Protein AF-A0A0G1HS99-F1 (afdb_monomer)

Secondary structure (DSSP, 8-state):
----PPPHHHHHHHTS----HHHHHHHHHHHHHHHTS---HHHHHHT--TTT-S----HHHHHHT-TT-TTSGGG-HHHHHHHHHHHHHHHT---SSSSHHHHHHHHHHHHHHHHHHTTT-TT--HHHHHHHHHHTTHHHHH---TTT-TT-HHHHHHTT-HHHHHHHHHHHHHHHHHHHHHHHHHHTTTTS-HHHHHHHHHHHHGGGS-HHHHHHHSTTHHHHHHHHHHHHHHHHTSHHHHHHHHHHHHHH--S-HHHHHHHHHHHHHHHHHHHHHSTTHHHHHHHHHHHHHHHHHHHHHH-HHHHHHHHHHHSSPP---

Foldseek 3Di:
DDAPDDDVVLVVLLLPDDFDPVLLVVLLVVLVVVCPDPDDLLQVLLSDAPVNCPDDDQLVVLVVLCPPCPPACSPQVLLSVLLVVLLVLQCLALPLQRHSSLLSSLLSLLSLLCVLCCVVCVVDHSSLLSNLSSQLQSLCSVDVDPLQAPPDPVNVVCVVPPVVVVVVVVVVNQVRLLSSLVVQCVSCPVSDDPLSNVLSSLLSNQPVDDVVVVCVVPPPSNVSSVSSLLSSLLSLLGVNSVNSSVVSCVVVVRHDSSSSVVSSLVSLSRSLVCLLPDPCVVSCVVSSLVRLVVSLVSCCSSPVSSSVSCVVVSVDDRPDD

Sequence (321 aa):
MLFYMPSIQTYLRLLAYNPSDRDYDAAHEWLLRVNDIETSEVLKIATSTYENQEHIPSVKELAELVKTNENDSIHIPELQKIIGEALAIMKQSRDPMHDQTHIVRAIRFAHILYKKLIPENKTLDWGIIVAALSWHDVYRVKNLGFLYNKNTPLRKALRKIPWLIDIDIYLVFKKDSIGSALSFLKESKRRIPKDLRRKIAIAILGEHSLSGFQESIFPGISLYKTIVFCADTLDLISISRACNGWRSIQKKGLMDMRWYNRLLVLNILSGLPRLEQHPSFAIALDLYQIIKQSTYEYVSRFFPTDAKLLSGLMNQKPIVQ

Solvent-accessible surface area (backbone atoms only — not comparable to full-atom values): 17747 Å² total; per-residue (Å²): 136,86,78,86,72,78,54,72,66,64,55,57,56,65,72,74,60,75,86,54,74,66,45,51,52,54,50,52,54,48,42,58,58,54,65,75,42,98,62,56,73,64,53,56,51,35,51,43,33,83,87,66,47,88,67,80,78,50,62,67,52,62,41,59,74,50,82,85,48,90,83,29,55,40,72,37,67,56,51,36,51,56,34,48,52,30,44,58,52,24,61,69,25,79,46,49,70,64,26,38,66,48,40,53,44,19,48,54,48,29,49,58,50,44,67,71,43,39,88,84,36,80,84,69,46,60,26,44,51,50,42,16,51,38,32,32,58,52,40,39,54,83,48,73,49,75,90,46,44,72,80,43,70,66,49,68,60,41,73,80,43,61,68,62,51,58,54,49,55,55,52,48,53,59,49,28,18,51,44,9,23,53,50,48,56,59,73,47,57,89,61,51,60,71,66,62,52,48,54,24,35,51,30,24,34,38,85,84,50,68,59,74,64,46,35,76,78,39,76,67,46,63,59,48,20,46,45,48,50,50,14,48,44,54,39,58,47,14,48,18,46,61,48,40,31,54,50,31,27,72,78,64,60,48,44,53,72,60,60,47,55,48,52,48,52,49,38,39,65,55,40,52,59,49,46,58,70,34,96,59,30,79,79,45,39,70,59,48,50,54,38,50,51,54,29,47,52,51,34,44,74,58,36,50,75,59,25,65,69,40,42,73,68,69,69,49,76,83,73,83,128

Nearest PDB structures (foldseek):
  5cwf-assembly3_C  TM=2.607E-01  e=1.617E+00  synthetic construct

Structure (mmCIF, N/CA/C/O backbone):
data_AF-A0A0G1HS99-F1
#
_entry.id   AF-A0A0G1HS99-F1
#
loop_
_atom_site.group_PDB
_atom_site.id
_atom_site.type_symbol
_atom_site.label_atom_id
_atom_site.label_alt_id
_atom_site.label_comp_id
_atom_site.label_asym_id
_atom_site.label_entity_id
_atom_site.label_seq_id
_atom_site.pdbx_PDB_ins_code
_atom_site.Cartn_x
_atom_site.Cartn_y
_atom_site.Cartn_z
_atom_site.occupancy
_atom_site.B_iso_or_equiv
_atom_site.auth_seq_id
_atom_site.auth_comp_id
_atom_site.auth_asym_id
_atom_site.auth_atom_id
_atom_site.pdbx_PDB_model_num
ATOM 1 N N . MET A 1 1 ? -9.632 -19.091 -10.064 1.00 29.27 1 MET A N 1
ATOM 2 C CA . MET A 1 1 ? -9.087 -17.749 -10.353 1.00 29.27 1 MET A CA 1
ATOM 3 C C . MET A 1 1 ? -7.970 -17.926 -11.377 1.00 29.27 1 MET A C 1
ATOM 5 O O . MET A 1 1 ? -6.905 -18.413 -11.020 1.00 29.27 1 MET A O 1
ATOM 9 N N . LEU A 1 2 ? -8.264 -17.715 -12.663 1.00 23.88 2 LEU A N 1
ATOM 10 C CA . LEU A 1 2 ? -7.307 -17.917 -13.758 1.00 23.88 2 LEU A CA 1
ATOM 11 C C . LEU A 1 2 ? -6.452 -16.652 -13.896 1.00 23.88 2 LEU A C 1
ATOM 13 O O . LEU A 1 2 ? -6.978 -15.574 -14.150 1.00 23.88 2 LEU A O 1
ATOM 17 N N . PHE A 1 3 ? -5.145 -16.782 -13.674 1.00 34.50 3 PHE A N 1
ATOM 18 C CA . PHE A 1 3 ? -4.181 -15.704 -13.879 1.00 34.50 3 PHE A CA 1
ATOM 19 C C . PHE A 1 3 ? -4.082 -15.391 -15.373 1.00 34.50 3 PHE A C 1
ATOM 21 O O . PHE A 1 3 ? -3.869 -16.298 -16.177 1.00 34.50 3 PHE A O 1
ATOM 28 N N . TYR A 1 4 ? -4.172 -14.117 -15.751 1.00 33.53 4 TYR A N 1
ATOM 29 C CA . TYR A 1 4 ? -3.754 -13.703 -17.085 1.00 33.53 4 TYR A CA 1
ATOM 30 C C . TYR A 1 4 ? -2.221 -13.735 -17.135 1.00 33.53 4 TYR A C 1
ATOM 32 O O . TYR A 1 4 ? -1.552 -12.814 -16.670 1.00 33.53 4 TYR A O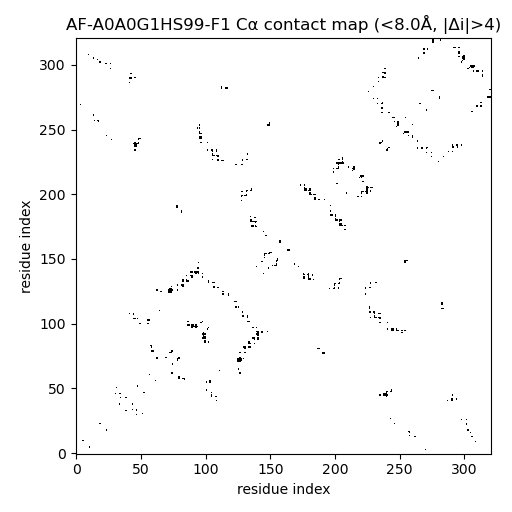 1
ATOM 40 N N . MET A 1 5 ? -1.652 -14.832 -17.639 1.00 33.81 5 MET A N 1
ATOM 41 C CA . MET A 1 5 ? -0.238 -14.880 -18.004 1.00 33.81 5 MET A CA 1
ATOM 42 C C . MET A 1 5 ? -0.084 -14.343 -19.434 1.00 33.81 5 MET A C 1
ATOM 44 O O . MET A 1 5 ? -0.716 -14.881 -20.346 1.00 33.81 5 MET A O 1
ATOM 48 N N . PRO A 1 6 ? 0.744 -13.308 -19.669 1.00 36.88 6 PRO A N 1
ATOM 49 C CA . PRO A 1 6 ? 1.072 -12.876 -21.022 1.00 36.88 6 PRO A CA 1
ATOM 50 C C . PRO A 1 6 ? 1.671 -14.027 -21.831 1.00 36.88 6 PRO A C 1
ATOM 52 O O . PRO A 1 6 ? 2.322 -14.916 -21.281 1.00 36.88 6 PRO A O 1
ATOM 55 N N . SER A 1 7 ? 1.514 -13.980 -23.155 1.00 41.34 7 SER A N 1
ATOM 56 C CA . SER A 1 7 ? 2.130 -14.974 -24.038 1.00 41.34 7 SER A CA 1
ATOM 57 C C . SER A 1 7 ? 3.655 -15.055 -23.840 1.00 41.34 7 SER A C 1
ATOM 59 O O . SER A 1 7 ? 4.321 -14.046 -23.587 1.00 41.34 7 SER A O 1
ATOM 61 N N . ILE A 1 8 ? 4.237 -16.245 -24.036 1.00 34.88 8 ILE A N 1
ATOM 62 C CA . ILE A 1 8 ? 5.693 -16.478 -23.961 1.00 34.88 8 ILE A CA 1
ATOM 63 C C . ILE A 1 8 ? 6.476 -15.559 -24.933 1.00 34.88 8 ILE A C 1
ATOM 65 O O . ILE A 1 8 ? 7.621 -15.197 -24.675 1.00 34.88 8 ILE A O 1
ATOM 69 N N . GLN A 1 9 ? 5.867 -15.107 -26.032 1.00 32.06 9 GLN A N 1
ATOM 70 C CA . GLN A 1 9 ? 6.490 -14.154 -26.961 1.00 32.06 9 GLN A CA 1
ATOM 71 C C . GLN A 1 9 ? 6.504 -12.714 -26.436 1.00 32.06 9 GLN A C 1
ATOM 73 O O . GLN A 1 9 ? 7.527 -12.038 -26.555 1.00 32.06 9 GLN A O 1
ATOM 78 N N . THR A 1 10 ? 5.414 -12.251 -25.815 1.00 39.56 10 THR A N 1
ATOM 79 C CA . THR A 1 10 ? 5.394 -10.988 -25.053 1.00 39.56 10 THR A CA 1
ATOM 80 C C . THR A 1 10 ? 6.470 -11.016 -23.966 1.00 39.56 10 THR A C 1
ATOM 82 O O . THR A 1 10 ? 7.227 -10.064 -23.788 1.00 39.56 10 THR A O 1
ATOM 85 N N . TYR A 1 11 ? 6.595 -12.170 -23.318 1.00 36.47 11 TYR A N 1
ATOM 86 C CA . TYR A 1 11 ? 7.547 -12.468 -22.263 1.00 36.47 11 TYR A CA 1
ATOM 87 C C . TYR A 1 11 ? 9.028 -12.426 -22.725 1.00 36.47 11 TYR A C 1
ATOM 89 O O . TYR A 1 11 ? 9.872 -11.826 -22.060 1.00 36.47 11 TYR A O 1
ATOM 97 N N . LEU A 1 12 ? 9.364 -12.987 -23.894 1.00 33.25 12 LEU A N 1
ATOM 98 C CA . LEU A 1 12 ? 10.730 -12.969 -24.448 1.00 33.25 12 LEU A CA 1
ATOM 99 C C . LEU A 1 12 ? 11.162 -11.587 -24.976 1.00 33.25 12 LEU A C 1
ATOM 101 O O . LEU A 1 12 ? 12.350 -11.270 -24.943 1.00 33.25 12 LEU A O 1
ATOM 105 N N . ARG A 1 13 ? 10.224 -10.739 -25.420 1.00 37.25 13 ARG A N 1
ATOM 106 C CA . ARG A 1 13 ? 10.522 -9.365 -25.876 1.00 37.25 13 ARG A CA 1
ATOM 107 C C . ARG A 1 13 ? 10.921 -8.438 -24.722 1.00 37.25 13 ARG A C 1
ATOM 109 O O . ARG A 1 13 ? 11.872 -7.676 -24.867 1.00 37.25 13 ARG A O 1
ATOM 116 N N . LEU A 1 14 ? 10.282 -8.586 -23.558 1.00 36.34 14 LEU A N 1
ATOM 117 C CA . LEU A 1 14 ? 10.641 -7.883 -22.313 1.00 36.34 14 LEU A CA 1
ATOM 118 C C . LEU A 1 14 ? 12.064 -8.218 -21.836 1.00 36.34 14 LEU A C 1
ATOM 120 O O . LEU A 1 14 ? 12.729 -7.413 -21.190 1.00 36.34 14 LEU A O 1
ATOM 124 N N . LEU A 1 15 ? 12.563 -9.412 -22.167 1.00 33.25 15 LEU A N 1
ATOM 125 C CA . LEU A 1 15 ? 13.913 -9.833 -21.816 1.00 33.25 15 LEU A CA 1
ATOM 126 C C . LEU A 1 15 ? 15.001 -9.154 -22.665 1.00 33.25 15 LEU A C 1
ATOM 128 O O . LEU A 1 15 ? 16.154 -9.211 -22.252 1.00 33.25 15 LEU A O 1
ATOM 132 N N . ALA A 1 16 ? 14.697 -8.533 -23.804 1.00 34.94 16 ALA A N 1
ATOM 133 C CA . ALA A 1 16 ? 15.717 -8.020 -24.723 1.00 34.94 16 ALA A CA 1
ATOM 134 C C . ALA A 1 16 ? 16.023 -6.516 -24.572 1.00 34.94 16 ALA A C 1
ATOM 136 O O . ALA A 1 16 ? 16.998 -6.043 -25.151 1.00 34.94 16 ALA A O 1
ATOM 137 N N . TYR A 1 17 ? 15.222 -5.764 -23.809 1.00 42.88 17 TYR A N 1
ATOM 138 C CA . TYR A 1 17 ? 15.283 -4.299 -23.764 1.00 42.88 17 TYR A CA 1
ATOM 139 C C . TYR A 1 17 ? 15.953 -3.770 -22.483 1.00 42.88 17 TYR A C 1
ATOM 141 O O . TYR A 1 17 ? 15.661 -4.236 -21.380 1.00 42.88 17 TYR A O 1
ATOM 149 N N . ASN A 1 18 ? 16.859 -2.800 -22.632 1.00 50.62 18 ASN A N 1
ATOM 150 C CA . ASN A 1 18 ? 17.571 -2.135 -21.539 1.00 50.62 18 ASN A CA 1
ATOM 151 C C . ASN A 1 18 ? 17.542 -0.612 -21.789 1.00 50.62 18 ASN A C 1
ATOM 153 O O . ASN A 1 18 ? 18.333 -0.140 -22.607 1.00 50.62 18 ASN A O 1
ATOM 157 N N . PRO A 1 19 ? 16.603 0.140 -21.186 1.00 52.09 19 PRO A N 1
ATOM 158 C CA . PRO A 1 19 ? 16.528 1.592 -21.359 1.00 52.09 19 PRO A CA 1
ATOM 159 C C . PRO A 1 19 ? 17.801 2.287 -20.862 1.00 52.09 19 PRO A C 1
ATOM 161 O O . PRO A 1 19 ? 18.459 1.800 -19.940 1.00 52.09 19 PRO A O 1
ATOM 164 N N . SER A 1 20 ? 18.158 3.405 -21.497 1.00 54.75 20 SER A N 1
ATOM 165 C CA . SER A 1 20 ? 19.385 4.142 -21.185 1.00 54.75 20 SER A CA 1
ATOM 166 C C . SER A 1 20 ? 19.197 5.043 -19.960 1.00 54.75 20 SER A C 1
ATOM 168 O O . SER A 1 20 ? 18.084 5.488 -19.688 1.00 54.75 20 SER A O 1
ATOM 170 N N . ASP A 1 21 ? 20.272 5.358 -19.226 1.00 54.25 21 ASP A N 1
ATOM 171 C CA . ASP A 1 21 ? 20.206 6.279 -18.073 1.00 54.25 21 ASP A CA 1
ATOM 172 C C . ASP A 1 21 ? 19.609 7.651 -18.461 1.00 54.25 21 ASP A C 1
ATOM 174 O O . ASP A 1 21 ? 18.840 8.240 -17.704 1.00 54.25 21 ASP A O 1
ATOM 178 N N . ARG A 1 22 ? 19.844 8.089 -19.707 1.00 55.25 22 ARG A N 1
ATOM 179 C CA . ARG A 1 22 ? 19.302 9.327 -20.289 1.00 55.25 22 ARG A CA 1
ATOM 180 C C . ARG A 1 22 ? 17.772 9.348 -20.372 1.00 55.25 22 ARG A C 1
ATOM 182 O O . ARG A 1 22 ? 17.171 10.408 -20.203 1.00 55.25 22 ARG A O 1
ATOM 189 N N . ASP A 1 23 ? 17.141 8.203 -20.629 1.00 55.38 23 ASP A N 1
ATOM 190 C CA . ASP A 1 23 ? 15.679 8.103 -20.721 1.00 55.38 23 ASP A CA 1
ATOM 191 C C . ASP A 1 23 ? 15.025 8.308 -19.347 1.00 55.38 23 ASP A C 1
ATOM 193 O O . ASP A 1 23 ? 13.941 8.879 -19.251 1.00 55.38 23 ASP A O 1
ATOM 197 N N . TYR A 1 24 ? 15.708 7.908 -18.270 1.00 56.06 24 TYR A N 1
ATOM 198 C CA . TYR A 1 24 ? 15.226 8.078 -16.901 1.00 56.06 24 TYR A CA 1
ATOM 199 C C . TYR A 1 24 ? 15.475 9.472 -16.333 1.00 56.06 24 TYR A C 1
ATOM 201 O O . TYR A 1 24 ? 14.609 9.985 -15.624 1.00 56.06 24 TYR A O 1
ATOM 209 N N . ASP A 1 25 ? 16.600 10.109 -16.661 1.00 59.78 25 ASP A N 1
ATOM 210 C CA . ASP A 1 25 ? 16.840 11.508 -16.287 1.00 59.78 25 ASP A CA 1
ATOM 211 C C . ASP A 1 25 ? 15.789 12.423 -16.932 1.00 59.78 25 ASP A C 1
ATOM 213 O O . ASP A 1 25 ? 15.162 13.239 -16.254 1.00 59.78 25 ASP A O 1
ATOM 217 N N . ALA A 1 26 ? 15.480 12.197 -18.214 1.00 59.03 26 ALA A N 1
ATOM 218 C CA . ALA A 1 26 ? 14.396 12.890 -18.907 1.00 59.03 26 ALA A CA 1
ATOM 219 C C . ALA A 1 26 ? 13.016 12.616 -18.275 1.00 59.03 26 ALA A C 1
ATOM 221 O O . ALA A 1 26 ? 12.168 13.510 -18.215 1.00 59.03 26 ALA A O 1
ATOM 222 N N . ALA A 1 27 ? 12.792 11.396 -17.778 1.00 57.41 27 ALA A N 1
ATOM 223 C CA . ALA A 1 27 ? 11.570 11.013 -17.078 1.00 57.41 27 ALA A CA 1
ATOM 224 C C . ALA A 1 27 ? 11.434 11.701 -15.712 1.00 57.41 27 ALA A C 1
ATOM 226 O O . ALA A 1 27 ? 10.350 12.161 -15.344 1.00 57.41 27 ALA A O 1
ATOM 227 N N . HIS A 1 28 ? 12.541 11.831 -14.984 1.00 58.22 28 HIS A N 1
ATOM 228 C CA . HIS A 1 28 ? 12.590 12.541 -13.717 1.00 58.22 28 HIS A CA 1
ATOM 229 C C . HIS A 1 28 ? 12.375 14.053 -13.893 1.00 58.22 28 HIS A C 1
ATOM 231 O O . HIS A 1 28 ? 11.557 14.642 -13.186 1.00 58.22 28 HIS A O 1
ATOM 237 N N . GLU A 1 29 ? 13.026 14.673 -14.878 1.00 61.69 29 GLU A N 1
ATOM 238 C CA . GLU A 1 29 ? 12.809 16.087 -15.204 1.00 61.69 29 GLU A CA 1
ATOM 239 C C . GLU A 1 29 ? 11.392 16.380 -15.708 1.00 61.69 29 GLU A C 1
ATOM 241 O O . GLU A 1 29 ? 10.870 17.478 -15.509 1.00 61.69 29 GLU A O 1
ATOM 246 N N . TRP A 1 30 ? 10.760 15.429 -16.398 1.00 62.44 30 TRP A N 1
ATOM 247 C CA . TRP A 1 30 ? 9.362 15.566 -16.797 1.00 62.44 30 TRP A CA 1
ATOM 248 C C . TRP A 1 30 ? 8.433 15.547 -15.578 1.00 62.44 30 TRP A C 1
ATOM 250 O O . TRP A 1 30 ? 7.524 16.367 -15.497 1.00 62.44 30 TRP A O 1
ATOM 260 N N . LEU A 1 31 ? 8.696 14.687 -14.590 1.00 57.91 31 LEU A N 1
ATOM 261 C CA . LEU A 1 31 ? 7.918 14.634 -13.347 1.00 57.91 31 LEU A CA 1
ATOM 262 C C . LEU A 1 31 ? 8.031 15.897 -12.503 1.00 57.91 31 LEU A C 1
ATOM 264 O O . LEU A 1 31 ? 7.028 16.346 -11.952 1.00 57.91 31 LEU A O 1
ATOM 268 N N . LEU A 1 32 ? 9.232 16.471 -12.418 1.00 55.34 32 LEU A N 1
ATOM 269 C CA . LEU A 1 32 ? 9.446 17.770 -11.779 1.00 55.34 32 LEU A CA 1
ATOM 270 C C . LEU A 1 32 ? 8.567 18.846 -12.433 1.00 55.34 32 LEU A C 1
ATOM 272 O O . LEU A 1 32 ? 7.849 19.553 -11.740 1.00 55.34 32 LEU A O 1
ATOM 276 N N . ARG A 1 33 ? 8.520 18.874 -13.771 1.00 56.59 33 ARG A N 1
ATOM 277 C CA . ARG A 1 33 ? 7.708 19.831 -14.540 1.00 56.59 33 ARG A CA 1
ATOM 278 C C . ARG A 1 33 ? 6.196 19.613 -14.427 1.00 56.59 33 ARG A C 1
ATOM 280 O O . ARG A 1 33 ? 5.444 20.575 -14.509 1.00 56.59 33 ARG A O 1
ATOM 287 N N . VAL A 1 34 ? 5.734 18.372 -14.260 1.00 51.03 34 VAL A N 1
ATOM 288 C CA . VAL A 1 34 ? 4.301 18.062 -14.074 1.00 51.03 34 VAL A CA 1
ATOM 289 C C . VAL A 1 34 ? 3.823 18.424 -12.663 1.00 51.03 34 VAL A C 1
ATOM 291 O O . VAL A 1 34 ? 2.663 18.795 -12.500 1.00 51.03 34 VAL A O 1
ATOM 294 N N . ASN A 1 35 ? 4.703 18.376 -11.655 1.00 47.56 35 ASN A N 1
ATOM 295 C CA . ASN A 1 35 ? 4.385 18.821 -10.293 1.00 47.56 35 ASN A CA 1
ATOM 296 C C . ASN A 1 35 ? 4.165 20.339 -10.182 1.00 47.56 35 ASN A C 1
ATOM 298 O O . ASN A 1 35 ? 3.390 20.760 -9.324 1.00 47.56 35 ASN A O 1
ATOM 302 N N . ASP A 1 36 ? 4.797 21.128 -11.056 1.00 43.56 36 ASP A N 1
ATOM 303 C CA . ASP A 1 36 ? 4.685 22.596 -11.088 1.00 43.56 36 ASP A CA 1
ATOM 304 C C . ASP A 1 36 ? 3.401 23.102 -11.773 1.00 43.56 36 ASP A C 1
ATOM 306 O O . ASP A 1 36 ? 3.088 24.292 -11.724 1.00 43.56 36 ASP A O 1
ATOM 310 N N . ILE A 1 37 ? 2.628 22.212 -12.401 1.00 44.50 37 ILE A N 1
ATOM 311 C CA . ILE A 1 37 ? 1.325 22.537 -12.990 1.00 44.50 37 ILE A CA 1
ATOM 312 C C . ILE A 1 37 ? 0.246 22.304 -11.925 1.00 44.50 37 ILE A C 1
ATOM 314 O O . ILE A 1 37 ? 0.308 21.337 -11.160 1.00 44.50 37 ILE A O 1
ATOM 318 N N . GLU A 1 38 ? -0.762 23.179 -11.869 1.00 42.53 38 GLU A N 1
ATOM 319 C CA . GLU A 1 38 ? -1.920 23.053 -10.979 1.00 42.53 38 GLU A CA 1
ATOM 320 C C . GLU A 1 38 ? -2.678 21.746 -11.289 1.00 42.53 38 GLU A C 1
ATOM 322 O O . GLU A 1 38 ? -3.506 21.652 -12.192 1.00 42.53 38 GLU A O 1
ATOM 327 N N . THR A 1 39 ? -2.301 20.679 -10.591 1.00 54.03 39 THR A N 1
ATOM 328 C CA . THR A 1 39 ? -2.717 19.303 -10.872 1.00 54.03 39 THR A CA 1
ATOM 329 C C . THR A 1 39 ? -3.592 18.761 -9.748 1.00 54.03 39 THR A C 1
ATOM 331 O O . THR A 1 39 ? -3.513 19.202 -8.596 1.00 54.03 39 THR A O 1
ATOM 334 N N . SER A 1 40 ? -4.453 17.792 -10.080 1.00 68.00 40 SER A N 1
ATOM 335 C CA . SER A 1 40 ? -5.327 17.126 -9.110 1.00 68.00 40 SER A CA 1
ATOM 336 C C . SER A 1 40 ? -4.513 16.473 -7.982 1.00 68.00 40 SER A C 1
ATOM 338 O O . SER A 1 40 ? -3.395 16.002 -8.197 1.00 68.00 40 SER A O 1
ATOM 340 N N . GLU A 1 41 ? -5.071 16.410 -6.767 1.00 71.50 41 GLU A N 1
ATOM 341 C CA . GLU A 1 41 ? -4.413 15.801 -5.594 1.00 71.50 41 GLU A CA 1
ATOM 342 C C . GLU A 1 41 ? -3.925 14.367 -5.878 1.00 71.50 41 GLU A C 1
ATOM 344 O O . GLU A 1 41 ? -2.838 13.980 -5.451 1.00 71.50 41 GLU A O 1
ATOM 349 N N . VAL A 1 42 ? -4.686 13.612 -6.678 1.00 69.69 42 VAL A N 1
ATOM 350 C CA . VAL A 1 42 ? -4.337 12.262 -7.147 1.00 69.69 42 VAL A CA 1
ATOM 351 C C . VAL A 1 42 ? -3.040 12.269 -7.951 1.00 69.69 42 VAL A C 1
ATOM 353 O O . VAL A 1 42 ? -2.159 11.451 -7.685 1.00 69.69 42 VAL A O 1
ATOM 356 N N . LEU A 1 43 ? -2.901 13.195 -8.906 1.00 66.44 43 LEU A N 1
ATOM 357 C CA . LEU A 1 43 ? -1.708 13.271 -9.742 1.00 66.44 43 LEU A CA 1
ATOM 358 C C . LEU A 1 43 ? -0.494 13.675 -8.901 1.00 66.44 43 LEU A C 1
ATOM 360 O O . LEU A 1 43 ? 0.522 13.001 -8.984 1.00 66.44 43 LEU A O 1
ATOM 364 N N . LYS A 1 44 ? -0.644 14.643 -7.983 1.00 71.19 44 LYS A N 1
ATOM 365 C CA . LYS A 1 44 ? 0.416 15.038 -7.033 1.00 71.19 44 LYS A CA 1
ATOM 366 C C . LYS A 1 44 ? 0.915 13.876 -6.167 1.00 71.19 44 LYS A C 1
ATOM 368 O O . LYS A 1 44 ? 2.088 13.831 -5.800 1.00 71.19 44 LYS A O 1
ATOM 373 N N . ILE A 1 45 ? 0.047 12.934 -5.791 1.00 70.50 45 ILE A N 1
ATOM 374 C CA . ILE A 1 45 ? 0.473 11.711 -5.088 1.00 70.50 45 ILE A CA 1
ATOM 375 C C . ILE A 1 45 ? 1.206 10.781 -6.065 1.00 70.50 45 ILE A C 1
ATOM 377 O O . ILE A 1 45 ? 2.321 10.330 -5.772 1.00 70.50 45 ILE A O 1
ATOM 381 N N . ALA A 1 46 ? 0.606 10.538 -7.232 1.00 67.44 46 ALA A N 1
ATOM 382 C CA . ALA A 1 46 ? 1.096 9.627 -8.264 1.00 67.44 46 ALA A CA 1
ATOM 383 C C . ALA A 1 46 ? 2.412 10.061 -8.934 1.00 67.44 46 ALA A C 1
ATOM 385 O O . ALA A 1 46 ? 3.034 9.228 -9.592 1.00 67.44 46 ALA A O 1
ATOM 386 N N . THR A 1 47 ? 2.855 11.306 -8.727 1.00 65.38 47 THR A N 1
ATOM 387 C CA . THR A 1 47 ? 4.138 11.865 -9.199 1.00 65.38 47 THR A CA 1
ATOM 388 C C . THR A 1 47 ? 5.110 12.273 -8.072 1.00 65.38 47 THR A C 1
ATOM 390 O O . THR A 1 47 ? 6.237 12.694 -8.344 1.00 65.38 47 THR A O 1
ATOM 393 N N . SER A 1 48 ? 4.723 12.149 -6.794 1.00 68.00 48 SER A N 1
ATOM 394 C CA . SER A 1 48 ? 5.602 12.421 -5.643 1.00 68.00 48 SER A CA 1
ATOM 395 C C . SER A 1 48 ? 6.797 11.450 -5.518 1.00 68.00 48 SER A C 1
ATOM 397 O O . SER A 1 48 ? 6.657 10.263 -5.216 1.00 68.00 48 SER A O 1
ATOM 399 N N . THR A 1 49 ? 8.016 11.971 -5.676 1.00 62.38 49 THR A N 1
ATOM 400 C CA . THR A 1 49 ? 9.275 11.215 -5.506 1.00 62.38 49 THR A CA 1
ATOM 401 C C . THR A 1 49 ? 9.948 11.515 -4.164 1.00 62.38 49 THR A C 1
ATOM 403 O O . THR A 1 49 ? 9.576 12.469 -3.494 1.00 62.38 49 THR A O 1
ATOM 406 N N . TYR A 1 50 ? 10.968 10.738 -3.777 1.00 57.94 50 TYR A N 1
ATOM 407 C CA . TYR A 1 50 ? 11.739 10.956 -2.535 1.00 57.94 50 TYR A CA 1
ATOM 408 C C . TYR A 1 50 ? 12.336 12.376 -2.414 1.00 57.94 50 TYR A C 1
ATOM 410 O O . TYR A 1 50 ? 12.488 12.881 -1.311 1.00 57.94 50 TYR A O 1
ATOM 418 N N . GLU A 1 51 ? 12.682 13.016 -3.535 1.00 50.41 51 GLU A N 1
ATOM 419 C CA . GLU A 1 51 ? 13.294 14.359 -3.554 1.00 50.41 51 GLU A CA 1
ATOM 420 C C . GLU A 1 51 ? 12.249 15.478 -3.680 1.00 50.41 51 GLU A C 1
ATOM 422 O O . GLU A 1 51 ? 12.531 16.608 -3.308 1.00 50.41 51 GLU A O 1
ATOM 427 N N . ASN A 1 52 ? 11.030 15.142 -4.122 1.00 51.25 52 ASN A N 1
ATOM 428 C CA . ASN A 1 52 ? 9.899 16.074 -4.227 1.00 51.25 52 ASN A CA 1
ATOM 429 C C . ASN A 1 52 ? 8.902 15.914 -3.069 1.00 51.25 52 ASN A C 1
ATOM 431 O O . ASN A 1 52 ? 7.893 16.613 -3.014 1.00 51.25 52 ASN A O 1
ATOM 435 N N . GLN A 1 53 ? 9.129 14.957 -2.165 1.00 54.62 53 GLN A N 1
ATOM 436 C CA . GLN A 1 53 ? 8.442 14.908 -0.884 1.00 54.62 53 GLN A CA 1
ATOM 437 C C . GLN A 1 53 ? 9.075 15.976 0.003 1.00 54.62 53 GLN A C 1
ATOM 439 O O . GLN A 1 53 ? 9.958 15.682 0.803 1.00 54.62 53 GLN A O 1
ATOM 444 N N . GLU A 1 54 ? 8.606 17.217 -0.140 1.00 50.00 54 GLU A N 1
ATOM 445 C CA . GLU A 1 54 ? 8.969 18.313 0.770 1.00 50.00 54 GLU A CA 1
ATOM 446 C C . GLU A 1 54 ? 8.645 17.960 2.228 1.00 50.00 54 GLU A C 1
ATOM 448 O O . GLU A 1 54 ? 9.266 18.484 3.149 1.00 50.00 54 GLU A O 1
ATOM 453 N N . HIS A 1 55 ? 7.709 17.025 2.443 1.00 64.69 55 HIS A N 1
ATOM 454 C CA . HIS A 1 55 ? 7.292 16.618 3.771 1.00 64.69 55 HIS A CA 1
ATOM 455 C C . HIS A 1 55 ? 6.802 15.165 3.842 1.00 64.69 55 HIS A C 1
ATOM 457 O O . HIS A 1 55 ? 5.878 14.765 3.129 1.00 64.69 55 HIS A O 1
ATOM 463 N N . ILE A 1 56 ? 7.398 14.374 4.740 1.00 68.62 56 ILE A N 1
ATOM 464 C CA . ILE A 1 56 ? 6.819 13.105 5.197 1.00 68.62 56 ILE A CA 1
ATOM 465 C C . ILE A 1 56 ? 5.941 13.443 6.406 1.00 68.62 56 ILE A C 1
ATOM 467 O O . ILE A 1 56 ? 6.495 13.848 7.431 1.00 68.62 56 ILE A O 1
ATOM 471 N N . PRO A 1 57 ? 4.610 13.260 6.327 1.00 70.12 57 PRO A N 1
ATOM 472 C CA . PRO A 1 57 ? 3.723 13.641 7.413 1.00 70.12 57 PRO A CA 1
ATOM 473 C C . PRO A 1 57 ? 4.056 12.844 8.675 1.00 70.12 57 PRO A C 1
ATOM 475 O O . PRO A 1 57 ? 4.194 11.617 8.659 1.00 70.12 57 PRO A O 1
ATOM 478 N N . SER A 1 58 ? 4.173 13.560 9.784 1.00 79.44 58 SER A N 1
ATOM 479 C CA . SER A 1 58 ? 4.207 12.990 11.121 1.00 79.44 58 SER A CA 1
ATOM 480 C C . SER A 1 58 ? 2.893 12.270 11.425 1.00 79.44 58 SER A C 1
ATOM 482 O O . SER A 1 58 ? 1.847 12.536 10.833 1.00 79.44 58 SER A O 1
ATOM 484 N N . VAL A 1 59 ? 2.914 11.370 12.408 1.00 79.31 59 VAL A N 1
ATOM 485 C CA . VAL A 1 59 ? 1.695 10.666 12.836 1.00 79.31 59 VAL A CA 1
ATOM 486 C C . VAL A 1 59 ? 0.618 11.642 13.321 1.00 79.31 59 VAL A C 1
ATOM 488 O O . VAL A 1 59 ? -0.568 11.405 13.114 1.00 79.31 59 VAL A O 1
ATOM 491 N N . LYS A 1 60 ? 1.035 12.768 13.910 1.00 79.69 60 LYS A N 1
ATOM 492 C CA . LYS A 1 60 ? 0.133 13.844 14.319 1.00 79.69 60 LYS A CA 1
ATOM 493 C C . LYS A 1 60 ? -0.558 14.474 13.109 1.00 79.69 60 LYS A C 1
ATOM 495 O O . LYS A 1 60 ? -1.773 14.608 13.114 1.00 79.69 60 LYS A O 1
ATOM 500 N N . GLU A 1 61 ? 0.187 14.768 12.050 1.00 81.88 61 GLU A N 1
ATOM 501 C CA . GLU A 1 61 ? -0.387 15.312 10.814 1.00 81.88 61 GLU A CA 1
ATOM 502 C C . GLU A 1 61 ? -1.312 14.306 10.129 1.00 81.88 61 GLU A C 1
ATOM 504 O O . GLU A 1 61 ? -2.371 14.687 9.645 1.00 81.88 61 GLU A O 1
ATOM 509 N N . LEU A 1 62 ? -0.980 13.009 10.162 1.00 80.00 62 LEU A N 1
ATOM 510 C CA . LEU A 1 62 ? -1.876 11.950 9.683 1.00 80.00 62 LEU A CA 1
ATOM 511 C C . LEU A 1 62 ? -3.184 11.865 10.483 1.00 80.00 62 LEU A C 1
ATOM 513 O O . LEU A 1 62 ? -4.218 11.531 9.904 1.00 80.00 62 LEU A O 1
ATOM 517 N N . ALA A 1 63 ? -3.154 12.164 11.785 1.00 77.12 63 ALA A N 1
ATOM 518 C CA . ALA A 1 63 ? -4.354 12.274 12.614 1.00 77.12 63 ALA A CA 1
ATOM 519 C C . ALA A 1 63 ? -5.156 13.547 12.288 1.00 77.12 63 ALA A C 1
ATOM 521 O O . ALA A 1 63 ? -6.381 13.518 12.253 1.00 77.12 63 ALA A O 1
ATOM 522 N N . GLU A 1 64 ? -4.476 14.653 11.984 1.00 78.69 64 GLU A N 1
ATOM 523 C CA . GLU A 1 64 ? -5.097 15.932 11.615 1.00 78.69 64 GLU A CA 1
ATOM 524 C C . GLU A 1 64 ? -5.736 15.924 10.213 1.00 78.69 64 GLU A C 1
ATOM 526 O O . GLU A 1 64 ? -6.564 16.787 9.911 1.00 78.69 64 GLU A O 1
ATOM 531 N N . LEU A 1 65 ? -5.414 14.937 9.365 1.00 73.12 65 LEU A N 1
ATOM 532 C CA . LEU A 1 65 ? -6.058 14.732 8.060 1.00 73.12 65 LEU A CA 1
ATOM 533 C C . LEU A 1 65 ? -7.562 14.435 8.163 1.00 73.12 65 LEU A C 1
ATOM 535 O O . LEU A 1 65 ? -8.286 14.618 7.178 1.00 73.12 65 LEU A O 1
ATOM 539 N N . VAL A 1 66 ? -8.037 13.984 9.326 1.00 66.25 66 VAL A N 1
ATOM 540 C CA . VAL A 1 66 ? -9.449 13.690 9.587 1.00 66.25 66 VAL A CA 1
ATOM 541 C C . VAL A 1 66 ? -9.915 14.537 10.767 1.00 66.25 66 VAL A C 1
ATOM 543 O O . VAL A 1 66 ? -10.085 14.071 11.884 1.00 66.25 66 VAL A O 1
ATOM 546 N N . LYS A 1 67 ? -10.146 15.829 10.507 1.00 61.16 67 LYS A N 1
ATOM 547 C CA . LYS A 1 67 ? -10.683 16.768 11.513 1.00 61.16 67 LYS A CA 1
ATOM 548 C C . LYS A 1 67 ? -12.129 16.468 11.931 1.00 61.16 67 LYS A C 1
ATOM 550 O O . LYS A 1 67 ? -12.651 17.129 12.817 1.00 61.16 67 LYS A O 1
ATOM 555 N N . THR A 1 68 ? -12.806 15.543 11.250 1.00 54.78 68 THR A N 1
ATOM 556 C CA . THR A 1 68 ? -14.266 15.380 11.318 1.00 54.78 68 THR A CA 1
ATOM 557 C C . THR A 1 68 ? -14.738 14.228 12.205 1.00 54.78 68 THR A C 1
ATOM 559 O O . THR A 1 68 ? -15.944 14.102 12.391 1.00 54.78 68 THR A O 1
ATOM 562 N N . ASN A 1 69 ? -13.845 13.387 12.744 1.00 67.44 69 ASN A N 1
ATOM 563 C CA . ASN A 1 69 ? -14.234 12.245 13.577 1.00 67.44 69 ASN A CA 1
ATOM 564 C C . ASN A 1 69 ? -13.300 12.060 14.785 1.00 67.44 69 ASN A C 1
ATOM 566 O O . ASN A 1 69 ? -12.396 11.233 14.769 1.00 67.44 69 ASN A O 1
ATOM 570 N N . GLU A 1 70 ? -13.554 12.804 15.864 1.00 66.06 70 GLU A N 1
ATOM 571 C CA . GLU A 1 70 ? -12.767 12.734 17.111 1.00 66.06 70 GLU A CA 1
ATOM 572 C C . GLU A 1 70 ? -12.767 11.339 17.770 1.00 66.06 70 GLU A C 1
ATOM 574 O O . GLU A 1 70 ? -11.902 11.042 18.593 1.00 66.06 70 GLU A O 1
ATOM 579 N N . ASN A 1 71 ? -13.705 10.464 17.388 1.00 75.38 71 ASN A N 1
ATOM 580 C CA . ASN A 1 71 ? -13.778 9.084 17.866 1.00 75.38 71 ASN A CA 1
ATOM 581 C C . ASN A 1 71 ? -12.879 8.114 17.081 1.00 75.38 71 ASN A C 1
ATOM 583 O O . ASN A 1 71 ? -12.836 6.930 17.427 1.00 75.38 71 ASN A O 1
ATOM 587 N N . ASP A 1 72 ? -12.176 8.571 16.038 1.00 87.56 72 ASP A N 1
ATOM 588 C CA . ASP A 1 72 ? -11.256 7.718 15.290 1.00 87.56 72 ASP A CA 1
ATOM 589 C C . ASP A 1 72 ? -10.131 7.201 16.187 1.00 87.56 72 ASP A C 1
ATOM 591 O O . ASP A 1 72 ? -9.478 7.945 16.929 1.00 87.56 72 ASP A O 1
ATOM 595 N N . SER A 1 73 ? -9.819 5.909 16.052 1.00 93.38 73 SER A N 1
ATOM 596 C CA . SER A 1 73 ? -8.766 5.288 16.854 1.00 93.38 73 SER A CA 1
ATOM 597 C C . SER A 1 73 ? -7.377 5.886 16.604 1.00 93.38 73 SER A C 1
ATOM 599 O O . SER A 1 73 ? -6.479 5.696 17.427 1.00 93.38 73 SER A O 1
ATOM 601 N N . ILE A 1 74 ? -7.198 6.663 15.524 1.00 91.25 74 ILE A N 1
ATOM 602 C CA . ILE A 1 74 ? -5.972 7.417 15.228 1.00 91.25 74 ILE A CA 1
ATOM 603 C C . ILE A 1 74 ? -5.599 8.388 16.355 1.00 91.25 74 ILE A C 1
ATOM 605 O O . ILE A 1 74 ? -4.423 8.700 16.523 1.00 91.25 74 ILE A O 1
ATOM 609 N N . HIS A 1 75 ? -6.565 8.840 17.161 1.00 89.69 75 HIS A N 1
ATOM 610 C CA . HIS A 1 75 ? -6.324 9.729 18.298 1.00 89.69 75 HIS A CA 1
ATOM 611 C C . HIS A 1 75 ? -5.827 8.993 19.553 1.00 89.69 75 HIS A C 1
ATOM 613 O O . HIS A 1 75 ? -5.393 9.638 20.506 1.00 89.69 75 HIS A O 1
ATOM 619 N N . ILE A 1 76 ? -5.816 7.652 19.562 1.00 92.31 76 ILE A N 1
ATOM 620 C CA . ILE A 1 76 ? -5.261 6.859 20.666 1.00 92.31 76 ILE A CA 1
ATOM 621 C C . ILE A 1 76 ? -3.726 7.006 20.671 1.00 92.31 76 ILE A C 1
ATOM 623 O O . ILE A 1 76 ? -3.074 6.540 19.730 1.00 92.31 76 ILE A O 1
ATOM 627 N N . PRO A 1 77 ? -3.104 7.549 21.739 1.00 92.25 77 PRO A N 1
ATOM 628 C CA . PRO A 1 77 ? -1.662 7.815 21.756 1.00 92.25 77 PRO A CA 1
ATOM 629 C C . PRO A 1 77 ? -0.796 6.571 21.527 1.00 92.25 77 PRO A C 1
ATOM 631 O O . PRO A 1 77 ? 0.210 6.624 20.824 1.00 92.25 77 PRO A O 1
ATOM 634 N N . GLU A 1 78 ? -1.190 5.423 22.085 1.00 95.31 78 GLU A N 1
ATOM 635 C CA . GLU A 1 78 ? -0.463 4.168 21.867 1.00 95.31 78 GLU A CA 1
ATOM 636 C C . GLU A 1 78 ? -0.576 3.660 20.426 1.00 95.31 78 GLU A C 1
ATOM 638 O O . GLU A 1 78 ? 0.392 3.103 19.911 1.00 95.31 78 GLU A O 1
ATOM 643 N N . LEU A 1 79 ? -1.701 3.898 19.737 1.00 95.25 79 LEU A N 1
ATOM 644 C CA . LEU A 1 79 ? -1.802 3.571 18.315 1.00 95.25 79 LEU A CA 1
ATOM 645 C C . LEU A 1 79 ? -0.875 4.468 17.488 1.00 95.25 79 LEU A C 1
ATOM 647 O O . LEU A 1 79 ? -0.175 3.968 16.609 1.00 95.25 79 LEU A O 1
ATOM 651 N N . GLN A 1 80 ? -0.804 5.763 17.809 1.00 93.69 80 GLN A N 1
ATOM 652 C CA . GLN A 1 80 ? 0.107 6.690 17.134 1.00 93.69 80 GLN A CA 1
ATOM 653 C C . GLN A 1 80 ? 1.575 6.281 17.298 1.00 93.69 80 GLN A C 1
ATOM 655 O O . GLN A 1 80 ? 2.334 6.306 16.329 1.00 93.69 80 GLN A O 1
ATOM 660 N N . LYS A 1 81 ? 1.978 5.842 18.499 1.00 94.88 81 LYS A N 1
ATOM 661 C CA . LYS A 1 81 ? 3.328 5.301 18.734 1.00 94.88 81 LYS A CA 1
ATOM 662 C C . LYS A 1 81 ? 3.595 4.063 17.876 1.00 94.88 81 LYS A C 1
ATOM 664 O O . LYS A 1 81 ? 4.615 4.015 17.198 1.00 94.88 81 LYS A O 1
ATOM 669 N N . ILE A 1 82 ? 2.656 3.115 17.836 1.00 95.88 82 ILE A N 1
ATOM 670 C CA . ILE A 1 82 ? 2.755 1.897 17.010 1.00 95.88 82 ILE A CA 1
ATOM 671 C C . ILE A 1 82 ? 2.868 2.235 15.511 1.00 95.88 82 ILE A C 1
ATOM 673 O O . ILE A 1 82 ? 3.608 1.576 14.780 1.00 95.88 82 ILE A O 1
ATOM 677 N N . ILE A 1 83 ? 2.153 3.257 15.035 1.00 95.00 83 ILE A N 1
ATOM 678 C CA . ILE A 1 83 ? 2.269 3.758 13.655 1.00 95.00 83 ILE A CA 1
ATOM 679 C C . ILE A 1 83 ? 3.659 4.367 13.423 1.00 95.00 83 ILE A C 1
ATOM 681 O O . ILE A 1 83 ? 4.329 4.027 12.448 1.00 95.00 83 ILE A O 1
ATOM 685 N N . GLY A 1 84 ? 4.123 5.227 14.334 1.00 93.12 84 GLY A N 1
ATOM 686 C CA . GLY A 1 84 ? 5.437 5.866 14.246 1.00 93.12 84 GLY A CA 1
ATOM 687 C C . GLY A 1 84 ? 6.592 4.861 14.234 1.00 93.12 84 GLY A C 1
ATOM 688 O O . GLY A 1 84 ? 7.529 5.007 13.451 1.00 93.12 84 GLY A O 1
ATOM 689 N N . GLU A 1 85 ? 6.499 3.804 15.041 1.00 95.00 85 GLU A N 1
ATOM 690 C CA . GLU A 1 85 ? 7.459 2.695 15.069 1.00 95.00 85 GLU A CA 1
ATOM 691 C C . GLU A 1 85 ? 7.530 1.971 13.719 1.00 95.00 85 GLU A C 1
ATOM 693 O O . GLU A 1 85 ? 8.626 1.736 13.206 1.00 95.00 85 GLU A O 1
ATOM 698 N N . ALA A 1 86 ? 6.387 1.674 13.095 1.00 93.94 86 ALA A N 1
ATOM 699 C CA . ALA A 1 86 ? 6.367 1.058 11.771 1.00 93.94 86 ALA A CA 1
ATOM 700 C C . ALA A 1 86 ? 6.998 1.950 10.700 1.00 93.94 86 ALA A C 1
ATOM 702 O O . ALA A 1 86 ? 7.839 1.484 9.932 1.00 93.94 86 ALA A O 1
ATOM 703 N N . LEU A 1 87 ? 6.665 3.244 10.686 1.00 91.56 87 LEU A N 1
ATOM 704 C CA . LEU A 1 87 ? 7.272 4.205 9.762 1.00 91.56 87 LEU A CA 1
ATOM 705 C C . LEU A 1 87 ? 8.793 4.302 9.961 1.00 91.56 87 LEU A C 1
ATOM 707 O O . LEU A 1 87 ? 9.541 4.336 8.983 1.00 91.56 87 LEU A O 1
ATOM 711 N N . ALA A 1 88 ? 9.264 4.273 11.211 1.00 90.75 88 ALA A N 1
ATOM 712 C CA . ALA A 1 88 ? 10.689 4.251 11.532 1.00 90.75 88 ALA A CA 1
ATOM 713 C C . ALA A 1 88 ? 11.383 2.961 11.060 1.00 90.75 88 ALA A C 1
ATOM 715 O O . ALA A 1 88 ? 12.510 3.026 10.565 1.00 90.75 88 ALA A O 1
ATOM 716 N N . ILE A 1 89 ? 10.720 1.803 11.157 1.00 91.75 89 ILE A N 1
ATOM 717 C CA . ILE A 1 89 ? 11.228 0.534 10.615 1.00 91.75 89 ILE A CA 1
ATOM 718 C C . ILE A 1 89 ? 11.297 0.598 9.083 1.00 91.75 89 ILE A C 1
ATOM 720 O O . ILE A 1 89 ? 12.331 0.275 8.499 1.00 91.75 89 ILE A O 1
ATOM 724 N N . MET A 1 90 ? 10.239 1.071 8.423 1.00 88.94 90 MET A N 1
ATOM 725 C CA . MET A 1 90 ? 10.176 1.177 6.961 1.00 88.94 90 MET A CA 1
ATOM 726 C C . MET A 1 90 ? 11.184 2.180 6.393 1.00 88.94 90 MET A C 1
ATOM 728 O O . MET A 1 90 ? 11.693 1.982 5.290 1.00 88.94 90 MET A O 1
ATOM 732 N N . LYS A 1 91 ? 11.560 3.212 7.159 1.00 86.31 91 LYS A N 1
ATOM 733 C CA . LYS A 1 91 ? 12.653 4.134 6.805 1.00 86.31 91 LYS A CA 1
ATOM 734 C C . LYS A 1 91 ? 14.001 3.420 6.668 1.00 86.31 91 LYS A C 1
ATOM 736 O O . LYS A 1 91 ? 14.854 3.842 5.894 1.00 86.31 91 LYS A O 1
ATOM 741 N N . GLN A 1 92 ? 14.193 2.330 7.407 1.00 86.12 92 GLN A N 1
ATOM 742 C CA . GLN A 1 92 ? 15.407 1.511 7.365 1.00 86.12 92 GLN A CA 1
ATOM 743 C C . GLN A 1 92 ? 15.356 0.442 6.264 1.00 86.12 92 GLN A C 1
ATOM 745 O O . GLN A 1 92 ? 16.318 -0.315 6.096 1.00 86.12 92 GLN A O 1
ATOM 750 N N . SER A 1 93 ? 14.256 0.366 5.508 1.00 83.12 93 SER A N 1
ATOM 751 C CA . SER A 1 93 ? 14.108 -0.601 4.431 1.00 83.12 93 SER A CA 1
ATOM 752 C C . SER A 1 93 ? 15.185 -0.409 3.368 1.00 83.12 93 SER A C 1
ATOM 754 O O . SER A 1 93 ? 15.385 0.671 2.797 1.00 83.12 93 SER A O 1
ATOM 756 N N . ARG A 1 94 ? 15.884 -1.503 3.063 1.00 76.50 94 ARG A N 1
ATOM 757 C CA . ARG A 1 94 ? 16.769 -1.556 1.896 1.00 76.50 94 ARG A CA 1
ATOM 758 C C . ARG A 1 94 ? 16.019 -2.013 0.648 1.00 76.50 94 ARG A C 1
ATOM 760 O O . ARG A 1 94 ? 16.633 -2.075 -0.411 1.00 76.50 94 ARG A O 1
ATOM 767 N N . ASP A 1 95 ? 14.727 -2.320 0.753 1.00 76.88 95 ASP A N 1
ATOM 768 C CA . ASP A 1 95 ? 13.924 -2.694 -0.403 1.00 76.88 95 ASP A CA 1
ATOM 769 C C . ASP A 1 95 ? 13.765 -1.444 -1.283 1.00 76.88 95 ASP A C 1
ATOM 771 O O . ASP A 1 95 ? 13.297 -0.415 -0.794 1.00 76.88 95 ASP A O 1
ATOM 775 N N . PRO A 1 96 ? 14.199 -1.482 -2.555 1.00 69.06 96 PRO A N 1
ATOM 776 C CA . PRO A 1 96 ? 14.085 -0.337 -3.455 1.00 69.06 96 PRO A CA 1
ATOM 777 C C . PRO A 1 96 ? 12.631 0.015 -3.801 1.00 69.06 96 PRO A C 1
ATOM 779 O O . PRO A 1 96 ? 12.375 1.076 -4.362 1.00 69.06 96 PRO A O 1
ATOM 782 N N . MET A 1 97 ? 11.702 -0.894 -3.520 1.00 74.81 97 MET A N 1
ATOM 783 C CA . MET A 1 97 ? 10.282 -0.771 -3.785 1.00 74.81 97 MET A CA 1
ATOM 784 C C . MET A 1 97 ? 9.480 -0.529 -2.509 1.00 74.81 97 MET A C 1
ATOM 786 O O . MET A 1 97 ? 8.608 0.326 -2.507 1.00 74.81 97 MET A O 1
ATOM 790 N N . HIS A 1 98 ? 9.793 -1.201 -1.409 1.00 80.38 98 HIS A N 1
ATOM 791 C CA . HIS A 1 98 ? 8.952 -1.181 -0.208 1.00 80.38 98 HIS A CA 1
ATOM 792 C C . HIS A 1 98 ? 9.659 -0.428 0.922 1.00 80.38 98 HIS A C 1
ATOM 794 O O . HIS A 1 98 ? 10.227 -1.026 1.837 1.00 80.38 98 HIS A O 1
ATOM 800 N N . ASP A 1 99 ? 9.670 0.902 0.820 1.00 80.12 99 ASP A N 1
ATOM 801 C CA . ASP A 1 99 ? 10.239 1.818 1.813 1.00 80.12 99 ASP A CA 1
ATOM 802 C C . ASP A 1 99 ? 9.175 2.731 2.448 1.00 80.12 99 ASP A C 1
ATOM 804 O O . ASP A 1 99 ? 7.985 2.642 2.149 1.00 80.12 99 ASP A O 1
ATOM 808 N N . GLN A 1 100 ? 9.584 3.624 3.352 1.00 86.62 100 GLN A N 1
ATOM 809 C CA . GLN A 1 100 ? 8.658 4.549 4.014 1.00 86.62 100 GLN A CA 1
ATOM 810 C C . GLN A 1 100 ? 7.849 5.407 3.024 1.00 86.62 100 GLN A C 1
ATOM 812 O O . GLN A 1 100 ? 6.696 5.734 3.299 1.00 86.62 100 GLN A O 1
ATOM 817 N N . THR A 1 101 ? 8.409 5.763 1.864 1.00 83.50 101 THR A N 1
ATOM 818 C CA . THR A 1 101 ? 7.708 6.632 0.909 1.00 83.50 101 THR A CA 1
ATOM 819 C C . THR A 1 101 ? 6.537 5.925 0.247 1.00 83.50 101 THR A C 1
ATOM 821 O O . THR A 1 101 ? 5.523 6.566 -0.022 1.00 83.50 101 THR A O 1
ATOM 824 N N . HIS A 1 102 ? 6.656 4.614 0.015 1.00 87.25 102 HIS A N 1
ATOM 825 C CA . HIS A 1 102 ? 5.545 3.772 -0.420 1.00 87.25 102 HIS A CA 1
ATOM 826 C C . HIS A 1 102 ? 4.380 3.844 0.560 1.00 87.25 102 HIS A C 1
ATOM 828 O O . HIS A 1 102 ? 3.268 4.185 0.163 1.00 87.25 102 HIS A O 1
ATOM 834 N N . ILE A 1 103 ? 4.662 3.612 1.842 1.00 90.06 103 ILE A N 1
ATOM 835 C CA . ILE A 1 103 ? 3.653 3.642 2.900 1.00 90.06 103 ILE A CA 1
ATOM 836 C C . ILE A 1 103 ? 2.929 4.991 2.923 1.00 90.06 103 ILE A C 1
ATOM 838 O O . ILE A 1 103 ? 1.703 5.045 2.961 1.00 90.06 103 ILE A O 1
ATOM 842 N N . VAL A 1 104 ? 3.681 6.090 2.835 1.00 87.88 104 VAL A N 1
ATOM 843 C CA . VAL A 1 104 ? 3.122 7.448 2.833 1.00 87.88 104 VAL A CA 1
ATOM 844 C C . VAL A 1 104 ? 2.227 7.691 1.616 1.00 87.88 104 VAL A C 1
ATOM 846 O O . VAL A 1 104 ? 1.133 8.233 1.769 1.00 87.88 104 VAL A O 1
ATOM 849 N N . ARG A 1 105 ? 2.645 7.291 0.407 1.00 87.19 105 ARG A N 1
ATOM 850 C CA . ARG A 1 105 ? 1.813 7.452 -0.799 1.00 87.19 105 ARG A CA 1
ATOM 851 C C . ARG A 1 105 ? 0.546 6.605 -0.731 1.00 87.19 105 ARG A C 1
ATOM 853 O O . ARG A 1 105 ? -0.527 7.126 -1.023 1.00 87.19 105 ARG A O 1
ATOM 860 N N . ALA A 1 106 ? 0.648 5.362 -0.262 1.00 90.44 106 ALA A N 1
ATOM 861 C CA . ALA A 1 106 ? -0.512 4.504 -0.049 1.00 90.44 106 ALA A CA 1
ATOM 862 C C . ALA A 1 106 ? -1.492 5.128 0.964 1.00 90.44 106 ALA A C 1
ATOM 864 O O . ALA A 1 106 ? -2.682 5.222 0.684 1.00 90.44 106 ALA A O 1
ATOM 865 N N . ILE A 1 107 ? -1.012 5.673 2.090 1.00 91.44 107 ILE A N 1
ATOM 866 C CA . ILE A 1 107 ? -1.866 6.393 3.054 1.00 91.44 107 ILE A CA 1
ATOM 867 C C . ILE A 1 107 ? -2.564 7.596 2.399 1.00 91.44 107 ILE A C 1
ATOM 8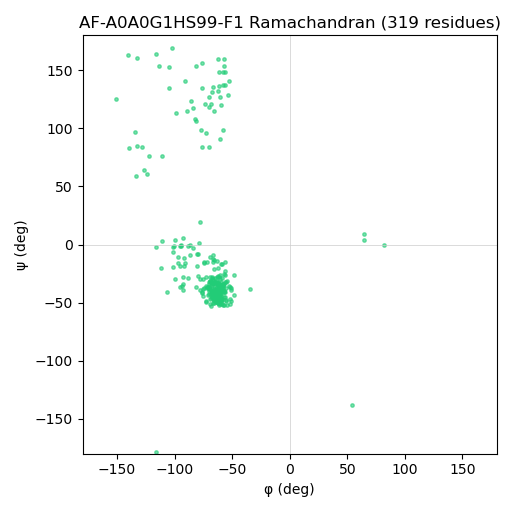69 O O . ILE A 1 107 ? -3.751 7.815 2.636 1.00 91.44 107 ILE A O 1
ATOM 873 N N . ARG A 1 108 ? -1.879 8.354 1.534 1.00 87.06 108 ARG A N 1
ATOM 874 C CA . ARG A 1 108 ? -2.494 9.486 0.817 1.00 87.06 108 ARG A CA 1
ATOM 875 C C . ARG A 1 108 ? -3.576 9.031 -0.170 1.00 87.06 108 ARG A C 1
ATOM 877 O O . ARG A 1 108 ? -4.643 9.636 -0.201 1.00 87.06 108 ARG A O 1
ATOM 884 N N . PHE A 1 109 ? -3.361 7.947 -0.920 1.00 86.50 109 PHE A N 1
ATOM 885 C CA . PHE A 1 109 ? -4.422 7.366 -1.756 1.00 86.50 109 PHE A CA 1
ATOM 886 C C . PHE A 1 109 ? -5.602 6.869 -0.913 1.00 86.50 109 PHE A C 1
ATOM 888 O O . PHE A 1 109 ? -6.757 7.138 -1.246 1.00 86.50 109 PHE A O 1
ATOM 895 N N . ALA A 1 110 ? -5.324 6.213 0.215 1.00 89.94 110 ALA A N 1
ATOM 896 C CA . ALA A 1 110 ? -6.348 5.751 1.142 1.00 89.94 110 ALA A CA 1
ATOM 897 C C . ALA A 1 110 ? -7.164 6.902 1.741 1.00 89.94 110 ALA A C 1
ATOM 899 O O . ALA A 1 110 ? -8.360 6.736 1.953 1.00 89.94 110 ALA A O 1
ATOM 900 N N . HIS A 1 111 ? -6.562 8.072 1.972 1.00 88.25 111 HIS A N 1
ATOM 901 C CA . HIS A 1 111 ? -7.274 9.251 2.477 1.00 88.25 111 HIS A CA 1
ATOM 902 C C . HIS A 1 111 ? -8.318 9.767 1.486 1.00 88.25 111 HIS A C 1
ATOM 904 O O . H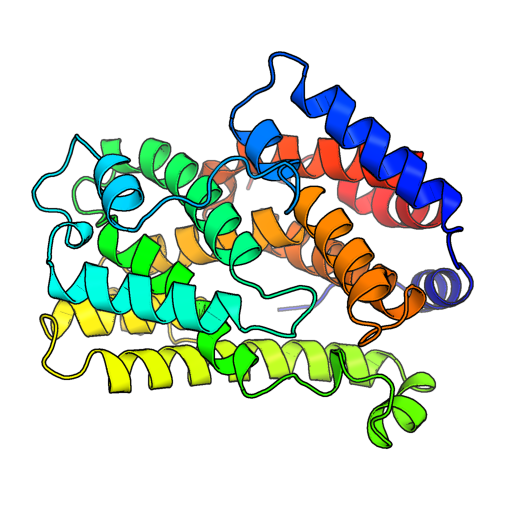IS A 1 111 ? -9.430 10.111 1.886 1.00 88.25 111 HIS A O 1
ATOM 910 N N . ILE A 1 112 ? -8.001 9.763 0.188 1.00 84.06 112 ILE A N 1
ATOM 911 C CA . ILE A 1 112 ? -8.964 10.134 -0.857 1.00 84.06 112 ILE A CA 1
ATOM 912 C C . ILE A 1 112 ? -10.132 9.138 -0.874 1.00 84.06 112 ILE A C 1
ATOM 914 O O . ILE A 1 112 ? -11.291 9.552 -0.903 1.00 84.06 112 ILE A O 1
ATOM 918 N N . LEU A 1 113 ? -9.842 7.833 -0.800 1.00 86.31 113 LEU A N 1
ATOM 919 C CA . LEU A 1 113 ? -10.876 6.793 -0.717 1.00 86.31 113 LEU A CA 1
ATOM 920 C C . LEU A 1 113 ? -11.725 6.945 0.555 1.00 86.31 113 LEU A C 1
ATOM 922 O O . LEU A 1 113 ? -12.950 6.893 0.489 1.00 86.31 113 LEU A O 1
ATOM 926 N N . TYR A 1 114 ? -11.089 7.198 1.698 1.00 86.81 114 TYR A N 1
ATOM 927 C CA . TYR A 1 114 ? -11.746 7.415 2.986 1.00 86.81 114 TYR A CA 1
ATOM 928 C C . TYR A 1 114 ? -12.723 8.596 2.931 1.00 86.81 114 TYR A C 1
ATOM 930 O O . TYR A 1 114 ? -13.883 8.445 3.307 1.00 86.81 114 TYR A O 1
ATOM 938 N N . LYS A 1 115 ? -12.301 9.745 2.384 1.00 83.75 115 LYS A N 1
ATOM 939 C CA . LYS A 1 115 ? -13.161 10.929 2.211 1.00 83.75 115 LYS A CA 1
ATOM 940 C C . LYS A 1 115 ? -14.386 10.653 1.338 1.00 83.75 115 LYS A C 1
ATOM 942 O O . LYS A 1 115 ? -15.453 11.188 1.618 1.00 83.75 115 LYS A O 1
ATOM 947 N N . LYS A 1 116 ? -14.242 9.826 0.296 1.00 82.38 116 LYS A N 1
ATOM 948 C CA . LYS A 1 116 ? -15.368 9.422 -0.561 1.00 82.38 116 LYS A CA 1
ATOM 949 C C . LYS A 1 116 ? -16.340 8.478 0.158 1.00 82.38 116 LYS A C 1
ATOM 951 O O . LYS A 1 116 ? -17.531 8.527 -0.112 1.00 82.38 116 LYS A O 1
ATOM 956 N N . LEU A 1 117 ? -15.844 7.639 1.070 1.00 84.19 117 LEU A N 1
ATOM 957 C CA . LEU A 1 117 ? -16.621 6.573 1.712 1.00 84.19 117 LEU A CA 1
ATOM 958 C C . LEU A 1 117 ? -17.273 6.965 3.039 1.00 84.19 117 LEU A C 1
ATOM 960 O O . LEU A 1 117 ? -18.304 6.391 3.397 1.00 84.19 117 LEU A O 1
ATOM 964 N N . ILE A 1 118 ? -16.696 7.920 3.772 1.00 83.06 118 ILE A N 1
ATOM 965 C CA . ILE A 1 118 ? -17.181 8.316 5.099 1.00 83.06 118 ILE A CA 1
ATOM 966 C C . ILE A 1 118 ? -18.650 8.790 5.133 1.00 83.06 118 ILE A C 1
ATOM 968 O O . ILE A 1 118 ? -19.315 8.472 6.122 1.00 83.06 118 ILE A O 1
ATOM 972 N N . PRO A 1 119 ? -19.224 9.463 4.102 1.00 83.12 119 PRO A N 1
ATOM 973 C CA . PRO A 1 119 ? -20.624 9.897 4.157 1.00 83.12 119 PRO A CA 1
ATOM 974 C C . PRO A 1 119 ? -21.612 8.731 4.301 1.00 83.12 119 PRO A C 1
ATOM 976 O O . PRO A 1 119 ? -22.614 8.853 5.006 1.00 83.12 119 PRO A O 1
ATOM 979 N N . GLU A 1 120 ? -21.300 7.592 3.679 1.00 83.00 120 GLU A N 1
ATOM 980 C CA . GLU A 1 120 ? -22.123 6.376 3.688 1.00 83.00 120 GLU A CA 1
ATOM 981 C C . GLU A 1 120 ? -21.690 5.380 4.776 1.00 83.00 120 GLU A C 1
ATOM 983 O O . GLU A 1 120 ? -22.468 4.524 5.187 1.00 83.00 120 GLU A O 1
ATOM 988 N N . ASN A 1 121 ? -20.464 5.512 5.292 1.00 82.31 121 ASN A N 1
ATOM 989 C CA . ASN A 1 121 ? -19.847 4.561 6.216 1.00 82.31 121 ASN A CA 1
ATOM 990 C C . ASN A 1 121 ? -19.357 5.264 7.486 1.00 82.31 121 ASN A C 1
ATOM 992 O O . ASN A 1 121 ? -18.165 5.277 7.781 1.00 82.31 121 ASN A O 1
ATOM 996 N N . LYS A 1 122 ? -20.278 5.830 8.272 1.00 80.31 122 LYS A N 1
ATOM 997 C CA . LYS A 1 122 ? -19.957 6.633 9.473 1.00 80.31 122 LYS A CA 1
ATOM 998 C C . LYS A 1 122 ? -19.144 5.899 10.552 1.00 80.31 122 LYS A C 1
ATOM 1000 O O . LYS A 1 122 ? -18.597 6.539 11.440 1.00 80.31 122 LYS A O 1
ATOM 1005 N N . THR A 1 123 ? -19.080 4.569 10.502 1.00 83.06 123 THR A N 1
ATOM 1006 C CA . THR A 1 123 ? -18.304 3.723 11.425 1.00 83.06 123 THR A CA 1
ATOM 1007 C C . THR A 1 123 ? -16.893 3.404 10.917 1.00 83.06 123 THR A C 1
ATOM 1009 O O . THR A 1 123 ? -16.217 2.553 11.498 1.00 83.06 123 THR A O 1
ATOM 1012 N N . LEU A 1 124 ? -16.474 3.995 9.794 1.00 87.88 124 LEU A N 1
ATOM 1013 C CA . LEU A 1 124 ? -15.157 3.781 9.210 1.00 87.88 124 LEU A CA 1
ATOM 1014 C C . LEU A 1 124 ? -14.083 4.491 10.043 1.00 87.88 124 LEU A C 1
ATOM 1016 O O . LEU A 1 124 ? -14.109 5.708 10.195 1.00 87.88 124 LEU A O 1
ATOM 1020 N N . ASP A 1 125 ? -13.131 3.709 10.541 1.00 91.56 125 ASP A N 1
ATOM 1021 C CA . ASP A 1 125 ? -12.095 4.153 11.465 1.00 91.56 125 ASP A CA 1
ATOM 1022 C C . ASP A 1 125 ? -10.776 4.435 10.729 1.00 91.56 125 ASP A C 1
ATOM 1024 O O . ASP A 1 125 ? -10.117 3.521 10.214 1.00 91.56 125 ASP A O 1
ATOM 1028 N N . TRP A 1 126 ? -10.363 5.701 10.685 1.00 93.31 126 TRP A N 1
ATOM 1029 C CA . TRP A 1 126 ? -9.132 6.103 9.998 1.00 93.31 126 TRP A CA 1
ATOM 1030 C C . TRP A 1 126 ? -7.877 5.466 10.610 1.00 93.31 126 TRP A C 1
ATOM 1032 O O . TRP A 1 126 ? -6.955 5.068 9.891 1.00 93.31 126 TRP A O 1
ATOM 1042 N N . GLY A 1 127 ? -7.857 5.283 11.932 1.00 94.38 127 GLY A N 1
ATOM 1043 C CA . GLY A 1 127 ? -6.735 4.674 12.641 1.00 94.38 127 GLY A CA 1
ATOM 1044 C C . GLY A 1 127 ? -6.487 3.228 12.226 1.00 94.38 127 GLY A C 1
ATOM 1045 O O . GLY A 1 127 ? -5.329 2.816 12.119 1.00 94.38 127 GLY A O 1
ATOM 1046 N N . ILE A 1 128 ? -7.543 2.474 11.898 1.00 95.38 128 ILE A N 1
ATOM 1047 C CA . ILE A 1 128 ? -7.407 1.102 11.390 1.00 95.38 128 ILE A CA 1
ATOM 1048 C C . ILE A 1 128 ? -6.696 1.089 10.035 1.00 95.38 128 ILE A C 1
ATOM 1050 O O . ILE A 1 128 ? -5.790 0.280 9.828 1.00 95.38 128 ILE A O 1
ATOM 1054 N N . ILE A 1 129 ? -7.074 1.998 9.133 1.00 94.50 129 ILE A N 1
ATOM 1055 C CA . ILE A 1 129 ? -6.516 2.101 7.778 1.00 94.50 129 ILE A CA 1
ATOM 1056 C C . ILE A 1 129 ? -5.040 2.505 7.838 1.00 94.50 129 ILE A C 1
ATOM 1058 O O . ILE A 1 129 ? -4.192 1.830 7.252 1.00 94.50 129 ILE A O 1
ATOM 1062 N N . VAL A 1 130 ? -4.716 3.563 8.590 1.00 94.88 130 VAL A N 1
ATOM 1063 C CA . VAL A 1 130 ? -3.338 4.063 8.719 1.00 94.88 130 VAL A CA 1
ATOM 1064 C C . VAL A 1 130 ? -2.441 3.031 9.387 1.00 94.88 130 VAL A C 1
ATOM 1066 O O . VAL A 1 130 ? -1.327 2.799 8.917 1.00 94.88 130 VAL A O 1
ATOM 1069 N N . ALA A 1 131 ? -2.905 2.381 10.457 1.00 96.19 131 ALA A N 1
ATOM 1070 C CA . ALA A 1 131 ? -2.122 1.357 11.137 1.00 96.19 131 ALA A CA 1
ATOM 1071 C C . ALA A 1 131 ? -1.894 0.133 10.244 1.00 96.19 131 ALA A C 1
ATOM 1073 O O . ALA A 1 131 ? -0.771 -0.368 10.187 1.00 96.19 131 ALA A O 1
ATOM 1074 N N . ALA A 1 132 ? -2.917 -0.314 9.511 1.00 96.06 132 ALA A N 1
ATOM 1075 C CA . ALA A 1 132 ? -2.782 -1.434 8.589 1.00 96.06 132 ALA A CA 1
ATOM 1076 C C . ALA A 1 132 ? -1.787 -1.123 7.465 1.00 96.06 132 ALA A C 1
ATOM 1078 O O . ALA A 1 132 ? -0.841 -1.884 7.271 1.00 96.06 132 ALA A O 1
ATOM 1079 N N . LEU A 1 133 ? -1.928 0.027 6.797 1.00 94.50 133 LEU A N 1
ATOM 1080 C CA . LEU A 1 133 ? -0.985 0.463 5.764 1.00 94.50 133 LEU A CA 1
ATOM 1081 C C . LEU A 1 133 ? 0.421 0.677 6.319 1.00 94.50 133 LEU A C 1
ATOM 1083 O O . LEU A 1 133 ? 1.387 0.316 5.664 1.00 94.50 133 LEU A O 1
ATOM 1087 N N . SER A 1 134 ? 0.573 1.189 7.537 1.00 94.75 134 SER A N 1
ATOM 1088 C CA . SER A 1 134 ? 1.906 1.385 8.121 1.00 94.75 134 SER A CA 1
ATOM 1089 C C . SER A 1 134 ? 2.631 0.066 8.377 1.00 94.75 134 SER A C 1
ATOM 1091 O O . SER A 1 134 ? 3.850 -0.005 8.240 1.00 94.75 134 SER A O 1
ATOM 1093 N N . TRP A 1 135 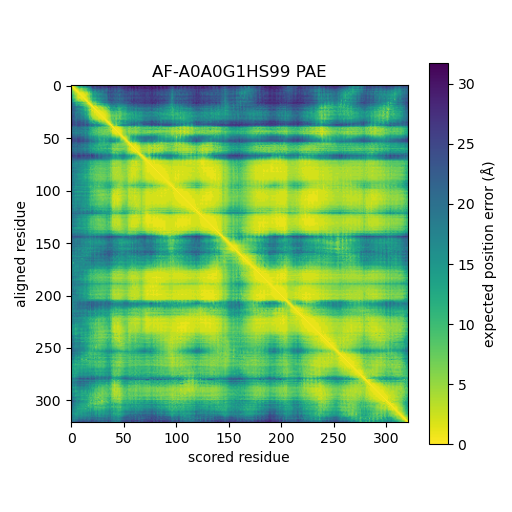? 1.886 -0.985 8.723 1.00 95.06 135 TRP A N 1
ATOM 1094 C CA . TRP A 1 135 ? 2.447 -2.276 9.107 1.00 95.06 135 TRP A CA 1
ATOM 1095 C C . TRP A 1 135 ? 2.499 -3.319 7.989 1.00 95.06 135 TRP A C 1
ATOM 1097 O O . TRP A 1 135 ? 3.225 -4.297 8.161 1.00 95.06 135 TRP A O 1
ATOM 1107 N N . HIS A 1 136 ? 1.775 -3.147 6.875 1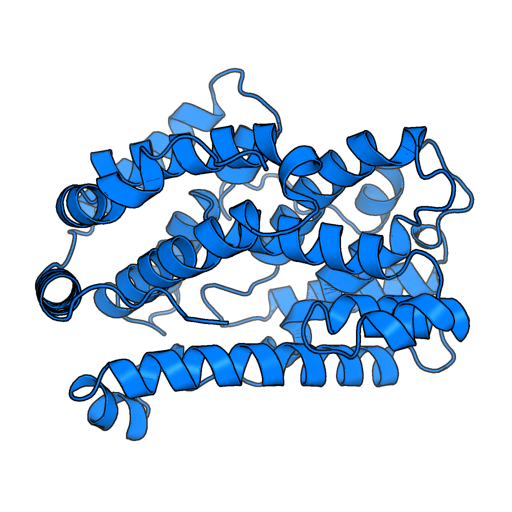.00 91.44 136 HIS A N 1
ATOM 1108 C CA . HIS A 1 136 ? 1.556 -4.228 5.900 1.00 91.44 136 HIS A CA 1
ATOM 1109 C C . HIS A 1 136 ? 2.835 -4.822 5.288 1.00 91.44 136 HIS A C 1
ATOM 1111 O O . HIS A 1 136 ? 2.887 -6.031 5.060 1.00 91.44 136 HIS A O 1
ATOM 1117 N N . ASP A 1 137 ? 3.901 -4.029 5.177 1.00 89.50 137 ASP A N 1
ATOM 1118 C CA . ASP A 1 137 ? 5.192 -4.443 4.615 1.00 89.50 137 ASP A CA 1
ATOM 1119 C C . ASP A 1 137 ? 6.342 -4.537 5.630 1.00 89.50 137 ASP A C 1
ATOM 1121 O O . ASP A 1 137 ? 7.478 -4.852 5.268 1.00 89.50 137 ASP A O 1
ATOM 1125 N N . VAL A 1 138 ? 6.090 -4.315 6.924 1.00 90.19 138 VAL A N 1
ATOM 1126 C CA . VAL A 1 138 ? 7.155 -4.258 7.948 1.00 90.19 138 VAL A CA 1
ATOM 1127 C C . VAL A 1 138 ? 7.988 -5.542 8.003 1.00 90.19 138 VAL A C 1
ATOM 1129 O O . VAL A 1 138 ? 9.203 -5.494 8.224 1.00 90.19 138 VAL A O 1
ATOM 1132 N N . TYR A 1 139 ? 7.376 -6.706 7.771 1.00 86.94 139 TYR A N 1
ATOM 1133 C CA . TYR A 1 139 ? 8.101 -7.978 7.760 1.00 86.94 139 TYR A CA 1
ATOM 1134 C C . TYR A 1 139 ? 9.159 -8.065 6.649 1.00 86.94 139 TYR A C 1
ATOM 1136 O O . TYR A 1 139 ? 10.190 -8.729 6.829 1.00 86.94 139 TYR A O 1
ATOM 1144 N N . ARG A 1 140 ? 8.950 -7.349 5.537 1.00 79.44 140 ARG A N 1
ATOM 1145 C CA . ARG A 1 140 ? 9.839 -7.331 4.371 1.00 79.44 140 ARG A CA 1
ATOM 1146 C C . ARG A 1 140 ? 11.166 -6.629 4.653 1.00 79.44 140 ARG A C 1
ATOM 1148 O O . ARG A 1 140 ? 12.192 -7.033 4.114 1.00 79.44 140 ARG A O 1
ATOM 1155 N N . VAL A 1 141 ? 11.195 -5.667 5.582 1.00 82.44 141 VAL A N 1
ATOM 1156 C CA . VAL A 1 141 ? 12.422 -4.937 5.967 1.00 82.44 141 VAL A CA 1
ATOM 1157 C C . VAL A 1 141 ? 13.529 -5.880 6.443 1.00 82.44 141 VAL A C 1
ATOM 1159 O O . VAL A 1 141 ? 14.699 -5.696 6.111 1.00 82.44 141 VAL A O 1
ATOM 1162 N N . LYS A 1 142 ? 13.162 -6.917 7.205 1.00 73.56 142 LYS A N 1
ATOM 1163 C CA . LYS A 1 142 ? 14.105 -7.925 7.724 1.00 73.56 142 LYS A CA 1
ATOM 1164 C C . LYS A 1 142 ? 14.278 -9.119 6.788 1.00 73.56 142 LYS A C 1
ATOM 1166 O O . LYS A 1 142 ? 15.238 -9.868 6.935 1.00 73.56 142 LYS A O 1
ATOM 1171 N N . ASN A 1 143 ? 13.368 -9.286 5.833 1.00 70.56 143 ASN A N 1
ATOM 1172 C CA . ASN A 1 143 ? 13.329 -10.401 4.898 1.00 70.56 143 ASN A CA 1
ATOM 1173 C C . ASN A 1 143 ? 13.332 -9.874 3.468 1.00 70.56 143 ASN A C 1
ATOM 1175 O O . ASN A 1 143 ? 12.398 -10.122 2.710 1.00 70.56 143 ASN A O 1
ATOM 1179 N N . LEU A 1 144 ? 14.396 -9.155 3.103 1.00 64.69 144 LEU A N 1
ATOM 1180 C CA . LEU A 1 144 ? 14.653 -8.800 1.711 1.00 64.69 144 LEU A CA 1
ATOM 1181 C C . LEU A 1 144 ? 14.742 -10.088 0.912 1.00 64.69 144 LEU A C 1
ATOM 1183 O O . LEU A 1 144 ? 15.754 -10.792 0.942 1.00 64.69 144 LEU A O 1
ATOM 1187 N N . GLY A 1 145 ? 13.631 -10.419 0.263 1.00 58.66 145 GLY A N 1
ATOM 1188 C CA . GLY A 1 145 ? 13.494 -11.657 -0.465 1.00 58.66 145 GLY A CA 1
ATOM 1189 C C . GLY A 1 145 ? 14.584 -11.792 -1.521 1.00 58.66 145 GLY A C 1
ATOM 1190 O O . GLY A 1 145 ? 15.178 -10.820 -2.001 1.00 58.66 145 GLY A O 1
ATOM 1191 N N . PHE A 1 146 ? 14.785 -13.038 -1.930 1.00 53.75 146 PHE A N 1
ATOM 1192 C CA . PHE A 1 146 ? 15.494 -13.434 -3.141 1.00 53.75 146 PHE A CA 1
ATOM 1193 C C . PHE A 1 146 ? 15.299 -12.463 -4.329 1.00 53.75 146 PHE A C 1
ATOM 1195 O O . PHE A 1 146 ? 16.251 -12.177 -5.060 1.00 53.75 146 PHE A O 1
ATOM 1202 N N . LEU A 1 147 ? 14.079 -11.929 -4.474 1.00 57.16 147 LEU A N 1
ATOM 1203 C CA . LEU A 1 147 ? 13.635 -11.043 -5.550 1.00 57.16 147 LEU A CA 1
ATOM 1204 C C . LEU A 1 147 ? 14.544 -9.837 -5.777 1.00 57.16 147 LEU A C 1
ATOM 1206 O O . LEU A 1 147 ? 14.761 -9.454 -6.925 1.00 57.16 147 LEU A O 1
ATOM 1210 N N . TYR A 1 148 ? 15.113 -9.259 -4.719 1.00 60.09 148 TYR A N 1
ATOM 1211 C CA . TYR A 1 148 ? 15.885 -8.025 -4.847 1.00 60.09 148 TYR A CA 1
ATOM 1212 C C . TYR A 1 148 ? 17.387 -8.266 -4.879 1.00 60.09 148 TYR A C 1
ATOM 1214 O O . TYR A 1 148 ? 18.081 -7.549 -5.589 1.00 60.09 148 TYR A O 1
ATOM 1222 N N . ASN A 1 149 ? 17.906 -9.311 -4.230 1.00 65.56 149 ASN A N 1
ATOM 1223 C CA . ASN A 1 149 ? 19.349 -9.544 -4.149 1.00 65.56 149 ASN A CA 1
ATOM 1224 C C . ASN A 1 149 ? 19.908 -10.229 -5.411 1.00 65.56 149 ASN A C 1
ATOM 1226 O O . ASN A 1 149 ? 19.737 -11.435 -5.614 1.00 65.56 149 ASN A O 1
ATOM 1230 N N . LYS A 1 150 ? 20.634 -9.463 -6.242 1.00 63.69 150 LYS A N 1
ATOM 1231 C CA . LYS A 1 150 ? 21.212 -9.935 -7.519 1.00 63.69 150 LYS A CA 1
ATOM 1232 C C . LYS A 1 150 ? 22.294 -11.003 -7.404 1.00 63.69 150 LYS A C 1
ATOM 1234 O O . LYS A 1 150 ? 22.612 -11.654 -8.399 1.00 63.69 150 LYS A O 1
ATOM 1239 N N . ASN A 1 151 ? 22.814 -11.219 -6.200 1.00 65.25 151 ASN A N 1
ATOM 1240 C CA . ASN A 1 151 ? 23.940 -12.108 -5.952 1.00 65.25 151 ASN A CA 1
ATOM 1241 C C . ASN A 1 151 ? 23.538 -13.480 -5.399 1.00 65.25 151 ASN A C 1
ATOM 1243 O O . ASN A 1 151 ? 24.414 -14.322 -5.208 1.00 65.25 151 ASN A O 1
ATOM 1247 N N . THR A 1 152 ? 22.248 -13.748 -5.172 1.00 68.00 152 THR A N 1
ATOM 1248 C CA . THR A 1 152 ? 21.823 -15.058 -4.658 1.00 68.00 152 THR A CA 1
ATOM 1249 C C . THR A 1 152 ? 22.071 -16.171 -5.697 1.00 68.00 152 THR A C 1
ATOM 1251 O O . THR A 1 152 ? 21.764 -15.987 -6.881 1.00 68.00 152 THR A O 1
ATOM 1254 N N . PRO A 1 153 ? 22.617 -17.342 -5.302 1.00 67.19 153 PRO A N 1
ATOM 1255 C CA . PRO A 1 153 ? 22.871 -18.462 -6.219 1.00 67.19 153 PRO A CA 1
ATOM 1256 C C . PRO A 1 153 ? 21.609 -18.930 -6.941 1.00 67.19 153 PRO A C 1
ATOM 1258 O O . PRO A 1 153 ? 21.612 -19.142 -8.154 1.00 67.19 153 PRO A O 1
ATOM 1261 N N . LEU A 1 154 ? 20.500 -18.980 -6.203 1.00 62.22 154 LEU A N 1
ATOM 1262 C CA . LEU A 1 154 ? 19.190 -19.289 -6.749 1.00 62.22 154 LEU A CA 1
ATOM 1263 C C . LEU A 1 154 ? 18.809 -18.297 -7.866 1.00 62.22 154 LEU A C 1
ATOM 1265 O O . LEU A 1 154 ? 18.197 -18.706 -8.844 1.00 62.22 154 LEU A O 1
ATOM 1269 N N . ARG A 1 155 ? 19.176 -16.999 -7.786 1.00 64.88 155 ARG A N 1
ATOM 1270 C CA . ARG A 1 155 ? 18.741 -15.992 -8.782 1.00 64.88 155 ARG A CA 1
ATOM 1271 C C . ARG A 1 155 ? 19.516 -16.160 -10.066 1.00 64.88 155 ARG A C 1
ATOM 1273 O O . ARG A 1 155 ? 18.952 -16.050 -11.152 1.00 64.88 155 ARG A O 1
ATOM 1280 N N . LYS A 1 156 ? 20.802 -16.482 -9.947 1.00 68.88 156 LYS A N 1
ATOM 1281 C CA . LYS A 1 156 ? 21.639 -16.850 -11.091 1.00 68.88 156 LYS A CA 1
ATOM 1282 C C . LYS A 1 156 ? 21.085 -18.089 -11.804 1.00 68.88 156 LYS A C 1
ATOM 1284 O O . LYS A 1 156 ? 21.090 -18.108 -13.032 1.00 68.88 156 LYS A O 1
ATOM 1289 N N . ALA A 1 157 ? 20.556 -19.062 -11.058 1.00 66.75 157 ALA A N 1
ATOM 1290 C CA . ALA A 1 157 ? 19.928 -20.261 -11.612 1.00 66.75 157 ALA A CA 1
ATOM 1291 C C . ALA A 1 157 ? 18.555 -19.977 -12.255 1.00 66.75 157 ALA A C 1
ATOM 1293 O O . ALA A 1 157 ? 18.317 -20.349 -13.404 1.00 66.75 157 ALA A O 1
ATOM 1294 N N . LEU A 1 158 ? 17.674 -19.254 -11.556 1.00 61.94 158 LEU A N 1
ATOM 1295 C CA . LEU A 1 158 ? 16.303 -18.985 -12.001 1.00 61.94 158 LEU A CA 1
ATOM 1296 C C . LEU A 1 158 ? 16.207 -17.947 -13.129 1.00 61.94 158 LEU A C 1
ATOM 1298 O O . LEU A 1 158 ? 15.200 -17.923 -13.830 1.00 61.94 158 LEU A O 1
ATOM 1302 N N . ARG A 1 159 ? 17.261 -17.157 -13.406 1.00 61.78 159 ARG A N 1
ATOM 1303 C CA . ARG A 1 159 ? 17.341 -16.269 -14.593 1.00 61.78 159 ARG A CA 1
ATOM 1304 C C . ARG A 1 159 ? 16.974 -16.969 -15.910 1.00 61.78 159 ARG A C 1
ATOM 1306 O O . ARG A 1 159 ? 16.541 -16.296 -16.839 1.00 61.78 159 ARG A O 1
ATOM 1313 N N . LYS A 1 160 ? 17.157 -18.291 -15.991 1.00 62.31 160 LYS A N 1
ATOM 1314 C CA . LYS A 1 160 ? 16.859 -19.113 -17.172 1.00 62.31 160 LYS A CA 1
ATOM 1315 C C . LYS A 1 160 ? 15.444 -19.710 -17.183 1.00 62.31 160 LYS A C 1
ATOM 1317 O O . LYS A 1 160 ? 15.040 -20.230 -18.216 1.00 62.31 160 LYS A O 1
ATOM 1322 N N . ILE A 1 161 ? 14.701 -19.656 -16.071 1.00 66.62 161 ILE A N 1
ATOM 1323 C CA . ILE A 1 161 ? 13.373 -20.281 -15.919 1.00 66.62 161 ILE A CA 1
ATOM 1324 C C . ILE A 1 161 ? 12.401 -19.277 -15.300 1.00 66.62 161 ILE A C 1
ATOM 1326 O O . ILE A 1 161 ? 12.216 -19.224 -14.083 1.00 66.62 161 ILE A O 1
ATOM 1330 N N . PRO A 1 162 ? 11.783 -18.431 -16.121 1.00 55.75 162 PRO A N 1
ATOM 1331 C CA . PRO A 1 162 ? 11.228 -17.218 -15.565 1.00 55.75 162 PRO A CA 1
ATOM 1332 C C . PRO A 1 162 ? 9.884 -17.318 -14.860 1.00 55.75 162 PRO A C 1
ATOM 1334 O O . PRO A 1 162 ? 9.633 -16.504 -13.979 1.00 55.75 162 PRO A O 1
ATOM 1337 N N . TRP A 1 163 ? 9.051 -18.287 -15.225 1.00 59.25 163 TRP A N 1
ATOM 1338 C CA . TRP A 1 163 ? 7.739 -18.503 -14.610 1.00 59.25 163 TRP A CA 1
ATOM 1339 C C . TRP A 1 163 ? 7.857 -18.964 -13.147 1.00 59.25 163 TRP A C 1
ATOM 1341 O O . TRP A 1 163 ? 7.010 -18.625 -12.327 1.00 59.25 163 TRP A O 1
ATOM 1351 N N . LEU A 1 164 ? 8.943 -19.664 -12.785 1.00 61.78 164 LEU A N 1
ATOM 1352 C CA . LEU A 1 164 ? 9.244 -20.012 -11.390 1.00 61.78 164 LEU A CA 1
ATOM 1353 C C . LEU A 1 164 ? 9.480 -18.770 -10.532 1.00 61.78 164 LEU A C 1
ATOM 1355 O O . LEU A 1 164 ? 9.135 -18.765 -9.355 1.00 61.78 164 LEU A O 1
ATOM 1359 N N . ILE A 1 165 ? 10.036 -17.709 -11.120 1.00 60.12 165 ILE A N 1
ATOM 1360 C CA . ILE A 1 165 ? 10.236 -16.456 -10.397 1.00 60.12 165 ILE A CA 1
ATOM 1361 C C . ILE A 1 165 ? 8.898 -15.757 -10.149 1.00 60.12 165 ILE A C 1
ATOM 1363 O O . ILE A 1 165 ? 8.700 -15.198 -9.079 1.00 60.12 165 ILE A O 1
ATOM 1367 N N . ASP A 1 166 ? 7.959 -15.826 -11.092 1.00 56.56 166 ASP A N 1
ATOM 1368 C CA . ASP A 1 166 ? 6.640 -15.206 -10.934 1.00 56.56 166 ASP A CA 1
ATOM 1369 C C . ASP A 1 166 ? 5.803 -15.922 -9.849 1.00 56.56 166 ASP A C 1
ATOM 1371 O O . ASP A 1 166 ? 5.098 -15.273 -9.073 1.00 56.56 166 ASP A O 1
ATOM 1375 N N . ILE A 1 167 ? 5.943 -17.249 -9.722 1.00 61.09 167 ILE A N 1
ATOM 1376 C CA . ILE A 1 167 ? 5.360 -18.026 -8.611 1.00 61.09 167 ILE A CA 1
ATOM 1377 C C . ILE A 1 167 ? 6.004 -17.639 -7.272 1.00 61.09 167 ILE A C 1
ATOM 1379 O O . ILE A 1 167 ? 5.298 -17.466 -6.278 1.00 61.09 167 ILE A O 1
ATOM 1383 N N . ASP A 1 168 ? 7.327 -17.468 -7.236 1.00 61.69 168 ASP A N 1
ATOM 1384 C CA . ASP A 1 168 ? 8.045 -17.057 -6.025 1.00 61.69 168 ASP A CA 1
ATOM 1385 C C . ASP A 1 168 ? 7.647 -15.639 -5.580 1.00 61.69 168 ASP A C 1
ATOM 1387 O O . ASP A 1 168 ? 7.358 -15.426 -4.403 1.00 61.69 168 ASP A O 1
ATOM 1391 N N . ILE A 1 169 ? 7.503 -14.696 -6.525 1.00 61.41 169 ILE A N 1
ATOM 1392 C CA . ILE A 1 169 ? 6.957 -13.350 -6.279 1.00 61.41 169 ILE A CA 1
ATOM 1393 C C . ILE A 1 169 ? 5.616 -13.444 -5.541 1.00 61.41 169 ILE A C 1
ATOM 1395 O O . ILE A 1 169 ? 5.419 -12.792 -4.516 1.00 61.41 169 ILE A O 1
ATOM 1399 N N . TYR A 1 170 ? 4.706 -14.296 -6.016 1.00 60.12 170 TYR A N 1
ATOM 1400 C CA . TYR A 1 170 ? 3.392 -14.478 -5.401 1.00 60.12 170 TYR A CA 1
ATOM 1401 C C . TYR A 1 170 ? 3.457 -15.074 -3.983 1.00 60.12 170 TYR A C 1
ATOM 1403 O O . TYR A 1 170 ? 2.735 -14.634 -3.084 1.00 60.12 170 TYR A O 1
ATOM 1411 N N . LEU A 1 171 ? 4.333 -16.056 -3.755 1.00 62.56 171 LEU A N 1
ATOM 1412 C CA . LEU A 1 171 ? 4.518 -16.664 -2.434 1.00 62.56 171 LEU A CA 1
ATOM 1413 C C . LEU A 1 171 ? 5.133 -15.687 -1.423 1.00 62.56 171 LEU A C 1
ATOM 1415 O O . LEU A 1 171 ? 4.774 -15.731 -0.243 1.00 62.56 171 LEU A O 1
ATOM 1419 N N . VAL A 1 172 ? 6.004 -14.785 -1.885 1.00 66.69 172 VAL A N 1
ATOM 1420 C CA . VAL A 1 172 ? 6.582 -13.711 -1.069 1.00 66.69 172 VAL A CA 1
ATOM 1421 C C . VAL A 1 172 ? 5.489 -12.771 -0.559 1.00 66.69 172 VAL A C 1
ATOM 1423 O O . VAL A 1 172 ? 5.414 -12.565 0.648 1.00 66.69 172 VAL A O 1
ATOM 1426 N N . PHE A 1 173 ? 4.569 -12.310 -1.416 1.00 66.69 173 PHE A N 1
ATOM 1427 C CA . PHE A 1 173 ? 3.456 -11.450 -0.983 1.00 66.69 173 PHE A CA 1
ATOM 1428 C C . PHE A 1 173 ? 2.626 -12.078 0.146 1.00 66.69 173 PHE A C 1
ATOM 1430 O O . PHE A 1 173 ? 2.423 -11.457 1.188 1.00 66.69 173 PHE A O 1
ATOM 1437 N N . LYS A 1 174 ? 2.225 -13.349 0.000 1.00 68.38 174 LYS A N 1
ATOM 1438 C CA . LYS A 1 174 ? 1.441 -14.042 1.037 1.00 68.38 174 LYS A CA 1
ATOM 1439 C C . LYS A 1 174 ? 2.221 -14.204 2.347 1.00 68.38 174 LYS A C 1
ATOM 1441 O O . LYS A 1 174 ? 1.650 -14.067 3.431 1.00 68.38 174 LYS A O 1
ATOM 1446 N N . LYS A 1 175 ? 3.516 -14.525 2.260 1.00 75.56 175 LYS A N 1
ATOM 1447 C CA . LYS A 1 175 ? 4.396 -14.652 3.429 1.00 75.56 175 LYS A CA 1
ATOM 1448 C C . LYS A 1 175 ? 4.539 -13.316 4.154 1.00 75.56 175 LYS A C 1
ATOM 1450 O O . LYS A 1 175 ? 4.503 -13.298 5.384 1.00 75.56 175 LYS A O 1
ATOM 1455 N N . ASP A 1 176 ? 4.664 -12.229 3.404 1.00 79.81 176 ASP A N 1
ATOM 1456 C CA . ASP A 1 176 ? 4.875 -10.896 3.952 1.00 79.81 176 ASP A CA 1
ATOM 1457 C C . ASP A 1 176 ? 3.641 -10.390 4.687 1.00 79.81 176 ASP A C 1
ATOM 1459 O O . ASP A 1 176 ? 3.772 -10.005 5.845 1.00 79.81 176 ASP A O 1
ATOM 1463 N N . SER A 1 177 ? 2.436 -10.511 4.119 1.00 81.38 177 SER A N 1
ATOM 1464 C CA . SER A 1 177 ? 1.210 -10.095 4.817 1.00 81.38 177 SER A CA 1
ATOM 1465 C C . SER A 1 177 ? 0.999 -10.865 6.127 1.00 81.38 177 SER A C 1
ATOM 1467 O O . SER A 1 177 ? 0.650 -10.275 7.151 1.00 81.38 177 SER A O 1
ATOM 1469 N N . ILE A 1 178 ? 1.267 -12.179 6.141 1.00 85.19 178 ILE A N 1
ATOM 1470 C CA . ILE A 1 178 ? 1.194 -12.992 7.368 1.00 85.19 178 ILE A CA 1
ATOM 1471 C C . ILE A 1 178 ? 2.266 -12.554 8.369 1.00 85.19 178 ILE A C 1
ATOM 1473 O O . ILE A 1 178 ? 1.968 -12.331 9.545 1.00 85.19 178 ILE A O 1
ATOM 1477 N N . GLY A 1 179 ? 3.515 -12.422 7.920 1.00 86.56 179 GLY A N 1
ATOM 1478 C CA . GLY A 1 179 ? 4.633 -12.016 8.764 1.00 86.56 179 GLY A CA 1
ATOM 1479 C C . GLY A 1 179 ? 4.431 -10.626 9.371 1.00 86.56 179 GLY A C 1
ATOM 1480 O O . GLY A 1 179 ? 4.720 -10.419 10.552 1.00 86.56 179 GLY A O 1
ATOM 1481 N N . SER A 1 180 ? 3.877 -9.695 8.598 1.00 90.62 180 SER A N 1
ATOM 1482 C CA . SER A 1 180 ? 3.552 -8.331 9.009 1.00 90.62 180 SER A CA 1
ATOM 1483 C C . SER A 1 180 ? 2.409 -8.310 10.018 1.00 90.62 180 SER A C 1
ATOM 1485 O O . SER A 1 180 ? 2.549 -7.699 11.077 1.00 90.62 180 SER A O 1
ATOM 1487 N N . ALA A 1 181 ? 1.328 -9.060 9.777 1.00 91.75 181 ALA A N 1
ATOM 1488 C CA . ALA A 1 181 ? 0.222 -9.183 10.728 1.00 91.75 181 ALA A CA 1
ATOM 1489 C C . ALA A 1 181 ? 0.678 -9.787 12.068 1.00 91.75 181 ALA A C 1
ATOM 1491 O O . ALA A 1 181 ? 0.305 -9.298 13.136 1.00 91.75 181 ALA A O 1
ATOM 1492 N N . LEU A 1 182 ? 1.523 -10.824 12.038 1.00 92.00 182 LEU A N 1
ATOM 1493 C CA . LEU A 1 182 ? 2.092 -11.425 13.248 1.00 92.00 182 LEU A CA 1
ATOM 1494 C C . LEU A 1 182 ? 3.030 -10.461 13.985 1.00 92.00 182 LEU A C 1
ATOM 1496 O O . LEU A 1 182 ? 2.983 -10.381 15.216 1.00 92.00 182 LEU A O 1
ATOM 1500 N N . SER A 1 183 ? 3.850 -9.709 13.246 1.00 92.81 183 SER A N 1
ATOM 1501 C CA . SER A 1 183 ? 4.739 -8.687 13.811 1.00 92.81 183 SER A CA 1
ATOM 1502 C C . SER A 1 183 ? 3.934 -7.586 14.498 1.00 92.81 183 SER A C 1
ATOM 1504 O O . SER A 1 183 ? 4.197 -7.273 15.658 1.00 92.81 183 SER A O 1
ATOM 1506 N N . PHE A 1 184 ? 2.881 -7.095 13.842 1.00 95.75 184 PHE A N 1
ATOM 1507 C CA . PHE A 1 184 ? 1.951 -6.134 14.422 1.00 95.75 184 PHE A CA 1
ATOM 1508 C C . PHE A 1 184 ? 1.274 -6.688 15.680 1.00 95.75 184 PHE A C 1
ATOM 1510 O O . PHE A 1 184 ? 1.246 -6.018 16.709 1.00 95.75 184 PHE A O 1
ATOM 1517 N N . LEU A 1 185 ? 0.750 -7.921 15.653 1.00 94.94 185 LEU A N 1
ATOM 1518 C CA . LEU A 1 185 ? 0.087 -8.537 16.813 1.00 94.94 185 LEU A CA 1
ATOM 1519 C C . LEU A 1 185 ? 1.014 -8.680 18.024 1.00 94.94 185 LEU A C 1
ATOM 1521 O O . LEU A 1 185 ? 0.538 -8.597 19.165 1.00 94.94 185 LEU A O 1
ATOM 1525 N N . LYS A 1 186 ? 2.303 -8.933 17.773 1.00 94.50 186 LYS A N 1
ATOM 1526 C CA . LYS A 1 186 ? 3.346 -8.989 18.797 1.00 94.50 186 LYS A CA 1
ATOM 1527 C C . LYS A 1 186 ? 3.606 -7.601 19.376 1.00 94.50 186 LYS A C 1
ATOM 1529 O O . LYS A 1 186 ? 3.542 -7.464 20.594 1.00 94.50 186 LYS A O 1
ATOM 1534 N N . GLU A 1 187 ? 3.842 -6.610 18.520 1.00 93.44 187 GLU A N 1
ATOM 1535 C CA . GLU A 1 187 ? 4.195 -5.248 18.934 1.00 93.44 187 GLU A CA 1
ATOM 1536 C C . GLU A 1 187 ? 3.046 -4.552 19.675 1.00 93.44 187 GLU A C 1
ATOM 1538 O O . GLU A 1 187 ? 3.217 -3.984 20.745 1.00 93.44 187 GLU A O 1
ATOM 1543 N N . SER A 1 188 ? 1.825 -4.686 19.165 1.00 94.62 188 SER A N 1
ATOM 1544 C CA . SER A 1 188 ? 0.622 -4.047 19.716 1.00 94.62 188 SER A CA 1
ATOM 1545 C C . SER A 1 188 ? 0.030 -4.757 20.945 1.00 94.62 188 SER A C 1
ATOM 1547 O O . SER A 1 188 ? -1.018 -4.359 21.468 1.00 94.62 188 SER A O 1
ATOM 1549 N N . LYS A 1 189 ? 0.641 -5.853 21.417 1.00 94.69 189 LYS A N 1
ATOM 1550 C CA . LYS A 1 189 ? 0.100 -6.677 22.507 1.00 94.69 189 LYS A CA 1
ATOM 1551 C C . LYS A 1 189 ? -0.062 -5.842 23.782 1.00 94.69 189 LYS A C 1
ATOM 1553 O O . LYS A 1 189 ? 0.915 -5.368 24.341 1.00 94.69 189 LYS A O 1
ATOM 1558 N N . ARG A 1 190 ? -1.303 -5.743 24.281 1.00 92.19 190 ARG A N 1
ATOM 1559 C CA . ARG A 1 190 ? -1.694 -4.981 25.491 1.00 92.19 190 ARG A CA 1
ATOM 1560 C C . ARG A 1 190 ? -1.495 -3.455 25.404 1.00 92.19 190 ARG A C 1
ATOM 1562 O O . ARG A 1 190 ? -1.776 -2.787 26.388 1.00 92.19 190 ARG A O 1
ATOM 1569 N N . ARG A 1 191 ? -1.074 -2.909 24.258 1.00 95.81 191 ARG A N 1
ATOM 1570 C CA . ARG A 1 191 ? -0.907 -1.457 24.046 1.00 95.81 191 ARG A CA 1
ATOM 1571 C C . ARG A 1 191 ? -2.185 -0.777 23.551 1.00 95.81 191 ARG A C 1
ATOM 1573 O O . ARG A 1 191 ? -2.411 0.390 23.830 1.00 95.81 191 ARG A O 1
ATOM 1580 N N . ILE A 1 192 ? -3.029 -1.521 22.836 1.00 96.06 192 ILE A N 1
ATOM 1581 C CA . ILE A 1 192 ? -4.304 -1.046 22.282 1.00 96.06 192 ILE A CA 1
ATOM 1582 C C . ILE A 1 192 ? -5.440 -2.045 22.571 1.00 96.06 192 ILE A C 1
ATOM 1584 O O . ILE A 1 192 ? -5.162 -3.225 22.843 1.00 96.06 192 ILE A O 1
ATOM 1588 N N . PRO A 1 193 ? -6.719 -1.618 22.498 1.00 95.88 193 PRO A N 1
ATOM 1589 C CA . PRO A 1 193 ? -7.866 -2.495 22.709 1.00 95.88 193 PRO A CA 1
ATOM 1590 C C . PRO A 1 193 ? -7.828 -3.755 21.837 1.00 95.88 193 PRO A C 1
ATOM 1592 O O . PRO A 1 193 ? -7.464 -3.729 20.661 1.00 95.88 193 PRO A O 1
ATOM 1595 N N . LYS A 1 194 ? -8.232 -4.889 22.421 1.00 94.38 194 LYS A N 1
ATOM 1596 C CA . LYS A 1 194 ? -8.146 -6.213 21.782 1.00 94.38 194 LYS A CA 1
ATOM 1597 C C . LYS A 1 194 ? -8.910 -6.285 20.457 1.00 94.38 194 LYS A C 1
ATOM 1599 O O . LYS A 1 194 ? -8.435 -6.964 19.549 1.00 94.38 194 LYS A O 1
ATOM 1604 N N . ASP A 1 195 ? -10.067 -5.630 20.374 1.00 92.81 195 ASP A N 1
ATOM 1605 C CA . ASP A 1 195 ? -10.900 -5.595 19.167 1.00 92.81 195 ASP A CA 1
ATOM 1606 C C . ASP A 1 195 ? -10.233 -4.794 18.042 1.00 92.81 195 ASP A C 1
ATOM 1608 O O . ASP A 1 195 ? -9.972 -5.340 16.970 1.00 92.81 195 ASP A O 1
ATOM 1612 N N . LEU A 1 196 ? -9.820 -3.557 18.338 1.00 94.81 196 LEU A N 1
ATOM 1613 C CA . LEU A 1 196 ? -9.062 -2.697 17.425 1.00 94.81 196 LEU A CA 1
ATOM 1614 C C . LEU A 1 196 ? -7.823 -3.414 16.872 1.00 94.81 196 LEU A C 1
ATOM 1616 O O . LEU A 1 196 ? -7.601 -3.476 15.665 1.00 94.81 196 LEU A O 1
ATOM 1620 N N . ARG A 1 197 ? -7.058 -4.057 17.761 1.00 95.81 197 ARG A N 1
ATOM 1621 C CA . ARG A 1 197 ? -5.884 -4.854 17.394 1.00 95.81 197 ARG A CA 1
ATOM 1622 C C . ARG A 1 197 ? -6.209 -5.969 16.396 1.00 95.81 197 ARG A C 1
ATOM 1624 O O . ARG A 1 197 ? -5.423 -6.241 15.495 1.00 95.81 197 ARG A O 1
ATOM 1631 N N . ARG A 1 198 ? -7.339 -6.656 16.566 1.00 93.25 198 ARG A N 1
ATOM 1632 C CA . ARG A 1 198 ? -7.753 -7.746 15.669 1.00 93.25 198 ARG A CA 1
ATOM 1633 C C . ARG A 1 198 ? -8.176 -7.206 14.310 1.00 93.25 198 ARG A C 1
ATOM 1635 O O . ARG A 1 198 ? -7.739 -7.760 13.308 1.00 93.25 198 ARG A O 1
ATOM 1642 N N . LYS A 1 199 ? -8.949 -6.119 14.279 1.00 93.69 199 LYS A N 1
ATOM 1643 C CA . LYS A 1 199 ? -9.357 -5.457 13.033 1.00 93.69 199 LYS A CA 1
ATOM 1644 C C . LYS A 1 199 ? -8.146 -4.994 12.222 1.00 93.69 199 LYS A C 1
ATOM 1646 O O . LYS A 1 199 ? -8.050 -5.348 11.053 1.00 93.69 199 LYS A O 1
ATOM 1651 N N . ILE A 1 200 ? -7.167 -4.334 12.849 1.00 96.12 200 ILE A N 1
ATOM 1652 C CA . ILE A 1 200 ? -5.926 -3.924 12.166 1.00 96.12 200 ILE A CA 1
ATOM 1653 C C . ILE A 1 200 ? -5.164 -5.141 11.627 1.00 96.12 200 ILE A C 1
ATOM 1655 O O . ILE A 1 200 ? -4.791 -5.165 10.459 1.00 96.12 200 ILE A O 1
ATOM 1659 N N . ALA A 1 201 ? -4.974 -6.188 12.437 1.00 92.88 201 ALA A N 1
ATOM 1660 C CA . ALA A 1 201 ? -4.271 -7.392 11.991 1.00 92.88 201 ALA A CA 1
ATOM 1661 C C . ALA A 1 201 ? -4.972 -8.086 10.810 1.00 92.88 201 ALA A C 1
ATOM 1663 O O . ALA A 1 201 ? -4.308 -8.569 9.897 1.00 92.88 201 ALA A O 1
ATOM 1664 N N . ILE A 1 202 ? -6.306 -8.128 10.808 1.00 90.00 202 ILE A N 1
ATOM 1665 C CA . ILE A 1 202 ? -7.088 -8.696 9.706 1.00 90.00 202 ILE A CA 1
ATOM 1666 C C . ILE A 1 202 ? -7.015 -7.806 8.459 1.00 90.00 202 ILE A C 1
ATOM 1668 O O . ILE A 1 202 ? -6.924 -8.339 7.354 1.00 90.00 202 ILE A O 1
ATOM 1672 N N . ALA A 1 203 ? -7.017 -6.481 8.621 1.00 91.50 203 ALA A N 1
ATOM 1673 C CA . 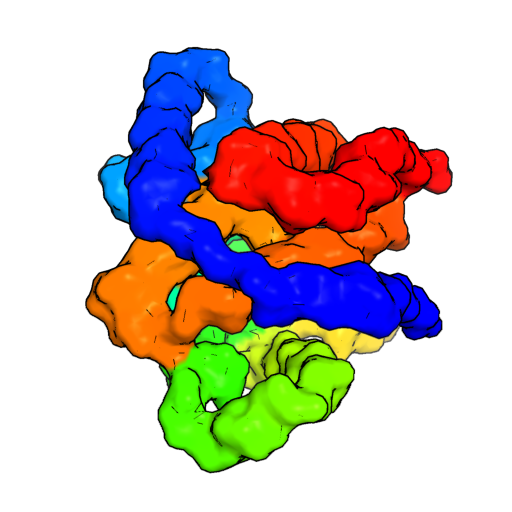ALA A 1 203 ? -6.822 -5.545 7.519 1.00 91.50 203 ALA A CA 1
ATOM 1674 C C . ALA A 1 203 ? -5.432 -5.712 6.874 1.00 91.50 203 ALA A C 1
ATOM 1676 O O . ALA A 1 203 ? -5.349 -5.766 5.652 1.00 91.50 203 ALA A O 1
ATOM 1677 N N . ILE A 1 204 ? -4.371 -5.916 7.672 1.00 91.50 204 ILE A N 1
ATOM 1678 C CA . ILE A 1 204 ? -3.011 -6.226 7.181 1.00 91.50 204 ILE A CA 1
ATOM 1679 C C . ILE A 1 204 ? -2.974 -7.528 6.366 1.00 91.50 204 ILE A C 1
ATOM 1681 O O . ILE A 1 204 ? -2.272 -7.612 5.363 1.00 91.50 204 ILE A O 1
ATOM 1685 N N . LEU A 1 205 ? -3.721 -8.559 6.779 1.00 85.75 205 LEU A N 1
ATOM 1686 C CA . LEU A 1 205 ? -3.783 -9.829 6.042 1.00 85.75 205 LEU A CA 1
ATOM 1687 C C . LEU A 1 205 ? -4.446 -9.693 4.661 1.00 85.75 205 LEU A C 1
ATOM 1689 O O . LEU A 1 205 ? -4.253 -10.569 3.817 1.00 85.75 205 LEU A O 1
ATOM 1693 N N . GLY A 1 206 ? -5.249 -8.647 4.445 1.00 79.31 206 GLY A N 1
ATOM 1694 C CA . GLY A 1 206 ? -5.932 -8.387 3.180 1.00 79.31 206 GLY A CA 1
ATOM 1695 C C . GLY A 1 206 ? -6.773 -9.572 2.687 1.00 79.31 206 GLY A C 1
ATOM 1696 O O . GLY A 1 206 ? -7.460 -10.260 3.461 1.00 79.31 206 GLY A O 1
ATOM 1697 N N . GLU A 1 207 ? -6.701 -9.821 1.379 1.00 68.31 207 GLU A N 1
ATOM 1698 C CA . GLU A 1 207 ? -7.400 -10.908 0.678 1.00 68.31 207 GLU A CA 1
ATOM 1699 C C . GLU A 1 207 ? -6.873 -12.311 1.026 1.00 68.31 207 GLU A C 1
ATOM 1701 O O . GLU A 1 207 ? -7.505 -13.315 0.711 1.00 68.31 207 GLU A O 1
ATOM 1706 N N . HIS A 1 208 ? -5.738 -12.427 1.721 1.00 61.62 208 HIS A N 1
ATOM 1707 C CA . HIS A 1 208 ? -5.110 -13.717 2.035 1.00 61.62 208 HIS A CA 1
ATOM 1708 C C . HIS A 1 208 ? -5.776 -14.468 3.199 1.00 61.62 208 HIS A C 1
ATOM 1710 O O . HIS A 1 208 ? -5.164 -15.345 3.815 1.00 61.62 208 HIS A O 1
ATOM 1716 N N . SER A 1 209 ? -7.022 -14.129 3.526 1.00 65.06 209 SER A N 1
ATOM 1717 C CA . SER A 1 209 ? -7.743 -14.655 4.680 1.00 65.06 209 SER A CA 1
ATOM 1718 C C . SER A 1 209 ? -9.221 -14.933 4.380 1.00 65.06 209 SER A C 1
ATOM 1720 O O . SER A 1 209 ? -9.748 -14.495 3.362 1.00 65.06 209 SER A O 1
ATOM 1722 N N . LEU A 1 210 ? -9.875 -15.724 5.243 1.00 71.25 210 LEU A N 1
ATOM 1723 C CA . LEU A 1 210 ? -11.248 -16.217 5.058 1.00 71.25 210 LEU A CA 1
ATOM 1724 C C . LEU A 1 210 ? -12.278 -15.080 5.197 1.00 71.25 210 LEU A C 1
ATOM 1726 O O . LEU A 1 210 ? -12.851 -14.887 6.271 1.00 71.25 210 LEU A O 1
ATOM 1730 N N . SER A 1 211 ? -12.503 -14.341 4.108 1.00 69.25 211 SER A N 1
ATOM 1731 C CA . SER A 1 211 ? -13.314 -13.116 4.062 1.00 69.25 211 SER A CA 1
ATOM 1732 C C . SER A 1 211 ? -14.708 -13.284 4.672 1.00 69.25 211 SER A C 1
ATOM 1734 O O . SER A 1 211 ? -15.056 -12.537 5.582 1.00 69.25 211 SER A O 1
ATOM 1736 N N . GLY A 1 212 ? -15.461 -14.312 4.266 1.00 68.94 212 GLY A N 1
ATOM 1737 C CA . GLY A 1 212 ? -16.824 -14.547 4.765 1.00 68.94 212 GLY A CA 1
ATOM 1738 C C . GLY A 1 212 ? -16.901 -14.802 6.276 1.00 68.94 212 GLY A C 1
ATOM 1739 O O . GLY A 1 212 ? -17.769 -14.267 6.960 1.00 68.94 212 GLY A O 1
ATOM 1740 N N . PHE A 1 213 ? -15.954 -15.564 6.830 1.00 73.62 213 PHE A N 1
ATOM 1741 C CA . PHE A 1 213 ? -15.905 -15.823 8.272 1.00 73.62 213 PHE A CA 1
ATOM 1742 C C . PHE A 1 213 ? -15.508 -14.570 9.058 1.00 73.62 213 PHE A C 1
ATOM 1744 O O . PHE A 1 213 ? -16.058 -14.286 10.119 1.00 73.62 213 PHE A O 1
ATOM 1751 N N . GLN A 1 214 ? -14.563 -13.792 8.536 1.00 80.50 214 GLN A N 1
ATOM 1752 C CA . GLN A 1 214 ? -14.094 -12.586 9.207 1.00 80.50 214 GLN A CA 1
ATOM 1753 C C . GLN A 1 214 ? -15.152 -11.490 9.227 1.00 80.50 214 GLN A C 1
ATOM 1755 O O . GLN A 1 214 ? -15.278 -10.834 10.254 1.00 80.50 214 GLN A O 1
ATOM 1760 N N . GLU A 1 215 ? -15.927 -11.339 8.153 1.00 81.75 215 GLU A N 1
ATOM 1761 C CA . GLU A 1 215 ? -17.046 -10.395 8.094 1.00 81.75 215 GLU A CA 1
ATOM 1762 C C . GLU A 1 215 ? -18.116 -10.719 9.150 1.00 81.75 215 GLU A C 1
ATOM 1764 O O . GLU A 1 215 ? -18.648 -9.817 9.789 1.00 81.75 215 GLU A O 1
ATOM 1769 N N . SER A 1 216 ? -18.358 -12.010 9.419 1.00 78.50 216 SER A N 1
ATOM 1770 C CA . SER A 1 216 ? -19.307 -12.444 10.456 1.00 78.50 216 SER A CA 1
ATOM 1771 C C . SER A 1 216 ? -18.868 -12.093 11.886 1.00 78.50 216 SER A C 1
ATOM 1773 O O . SER A 1 216 ? -19.706 -11.855 12.752 1.00 78.50 216 SER A O 1
ATOM 1775 N N . ILE A 1 217 ? -17.555 -12.044 12.141 1.00 80.94 217 ILE A N 1
ATOM 1776 C CA . ILE A 1 217 ? -16.989 -11.756 13.471 1.00 80.94 217 ILE A CA 1
ATOM 1777 C C . ILE A 1 217 ? -16.687 -10.264 13.632 1.00 80.94 217 ILE A C 1
ATOM 1779 O O . ILE A 1 217 ? -16.826 -9.713 14.723 1.00 80.94 217 ILE A O 1
ATOM 1783 N N . PHE A 1 218 ? -16.259 -9.612 12.553 1.00 83.31 218 PHE A N 1
ATOM 1784 C CA . PHE A 1 218 ? -15.910 -8.198 12.497 1.00 83.31 218 PHE A CA 1
ATOM 1785 C C . PHE A 1 218 ? -16.661 -7.545 11.329 1.00 83.31 218 PHE A C 1
ATOM 1787 O O . PHE A 1 218 ? -16.090 -7.399 10.247 1.00 83.31 218 PHE A O 1
ATOM 1794 N N . PRO A 1 219 ? -17.923 -7.133 11.532 1.00 81.56 219 PRO A N 1
ATOM 1795 C CA . PRO A 1 219 ? -18.692 -6.454 10.496 1.00 81.56 219 PRO A CA 1
ATOM 1796 C C . PRO A 1 219 ? -17.972 -5.200 9.984 1.00 81.56 219 PRO A C 1
ATOM 1798 O O . PRO A 1 219 ? -17.395 -4.435 10.763 1.00 81.56 219 PRO A O 1
ATOM 1801 N N . GLY A 1 220 ? -17.983 -5.006 8.669 1.00 82.50 220 GLY A N 1
ATOM 1802 C CA . GLY A 1 220 ? -17.297 -3.931 7.960 1.00 82.50 220 GLY A CA 1
ATOM 1803 C C . GLY A 1 220 ? -15.812 -4.190 7.690 1.00 82.50 220 GLY A C 1
ATOM 1804 O O . GLY A 1 220 ? -15.160 -3.344 7.076 1.00 82.50 220 GLY A O 1
ATOM 1805 N N . ILE A 1 221 ? -15.236 -5.328 8.111 1.00 86.69 221 ILE A N 1
ATOM 1806 C CA . ILE A 1 221 ? -13.796 -5.588 7.939 1.00 86.69 221 ILE A CA 1
ATOM 1807 C C . ILE A 1 221 ? -13.377 -5.659 6.468 1.00 86.69 221 ILE A C 1
ATOM 1809 O O . ILE A 1 221 ? -12.262 -5.260 6.120 1.00 86.69 221 ILE A O 1
ATOM 1813 N N . SER A 1 222 ? -14.276 -6.113 5.593 1.00 84.75 222 SER A N 1
ATOM 1814 C CA . SER A 1 222 ? -14.036 -6.154 4.151 1.00 84.75 222 SER A CA 1
ATOM 1815 C C . SER A 1 222 ? -13.788 -4.764 3.566 1.00 84.75 222 SER A C 1
ATOM 1817 O O . SER A 1 222 ? -12.938 -4.631 2.687 1.00 84.75 222 SER A O 1
ATOM 1819 N N . LEU A 1 223 ? -14.429 -3.715 4.095 1.00 85.88 223 LEU A N 1
ATOM 1820 C CA . LEU A 1 223 ? -14.213 -2.341 3.637 1.00 85.88 223 LEU A CA 1
ATOM 1821 C C . LEU A 1 223 ? -12.799 -1.841 3.972 1.00 85.88 223 LEU A C 1
ATOM 1823 O O . LEU A 1 223 ? -12.142 -1.232 3.132 1.00 85.88 223 LEU A O 1
ATOM 1827 N N . TYR A 1 224 ? -12.274 -2.163 5.157 1.00 89.31 224 TYR A N 1
ATOM 1828 C CA . TYR A 1 224 ? -10.896 -1.809 5.518 1.00 89.31 224 TYR A CA 1
ATOM 1829 C C . TYR A 1 224 ? -9.876 -2.505 4.621 1.00 89.31 224 TYR A C 1
ATOM 1831 O O . TYR A 1 224 ? -8.984 -1.857 4.078 1.00 89.31 224 TYR A O 1
ATOM 1839 N N . LYS A 1 225 ? -10.029 -3.820 4.426 1.00 87.12 225 LYS A N 1
ATOM 1840 C CA . LYS A 1 225 ? -9.169 -4.596 3.519 1.00 87.12 225 LYS A CA 1
ATOM 1841 C C . LYS A 1 225 ? -9.199 -4.039 2.105 1.00 87.12 225 LYS A C 1
ATOM 1843 O O . LYS A 1 225 ? -8.161 -3.947 1.464 1.00 87.12 225 LYS A O 1
ATOM 1848 N N . THR A 1 226 ? -10.384 -3.639 1.663 1.00 83.62 226 THR A N 1
ATOM 1849 C CA . THR A 1 226 ? -10.610 -3.023 0.363 1.00 83.62 226 THR A CA 1
ATOM 1850 C C . THR A 1 226 ? -9.823 -1.726 0.213 1.00 83.62 226 THR A C 1
ATOM 1852 O O . THR A 1 226 ? -9.097 -1.565 -0.762 1.00 83.62 226 THR A O 1
ATOM 1855 N N . ILE A 1 227 ? -9.936 -0.803 1.172 1.00 87.44 227 ILE A N 1
ATOM 1856 C CA . ILE A 1 227 ? -9.226 0.482 1.111 1.00 87.44 227 ILE A CA 1
ATOM 1857 C C . ILE A 1 227 ? -7.713 0.253 1.101 1.00 87.44 227 ILE A C 1
ATOM 1859 O O . ILE A 1 227 ? -7.019 0.853 0.284 1.00 87.44 227 ILE A O 1
ATOM 1863 N N . VAL A 1 228 ? -7.216 -0.638 1.966 1.00 89.75 228 VAL A N 1
ATOM 1864 C CA . VAL A 1 228 ? -5.792 -1.001 2.039 1.00 89.75 228 VAL A CA 1
ATOM 1865 C C . VAL A 1 228 ? -5.312 -1.578 0.704 1.00 89.75 228 VAL A C 1
ATOM 1867 O O . VAL A 1 228 ? -4.319 -1.100 0.163 1.00 89.75 228 VAL A O 1
ATOM 1870 N N . PHE A 1 229 ? -6.043 -2.544 0.142 1.00 85.88 229 PHE A N 1
ATOM 1871 C CA . PHE A 1 229 ? -5.714 -3.181 -1.133 1.00 85.88 229 PHE A CA 1
ATOM 1872 C C . PHE A 1 229 ? -5.705 -2.189 -2.302 1.00 85.88 229 PHE A C 1
ATOM 1874 O O . PHE A 1 229 ? -4.752 -2.160 -3.083 1.00 85.88 229 PHE A O 1
ATOM 1881 N N . CYS A 1 230 ? -6.744 -1.356 -2.419 1.00 84.94 230 CYS A N 1
ATOM 1882 C CA . CYS A 1 230 ? -6.822 -0.350 -3.473 1.00 84.94 230 CYS A CA 1
ATOM 1883 C C . CYS A 1 230 ? -5.677 0.657 -3.348 1.00 84.94 230 CYS A C 1
ATOM 1885 O O . CYS A 1 230 ? -5.026 0.959 -4.340 1.00 84.94 230 CYS A O 1
ATOM 1887 N N . ALA A 1 231 ? -5.407 1.160 -2.144 1.00 89.06 231 ALA A N 1
ATOM 1888 C CA . ALA A 1 231 ? -4.357 2.142 -1.909 1.00 89.06 231 ALA A CA 1
ATOM 1889 C C . ALA A 1 231 ? -2.949 1.611 -2.226 1.00 89.06 231 ALA A C 1
ATOM 1891 O O . ALA A 1 231 ? -2.170 2.313 -2.872 1.00 89.06 231 ALA A O 1
ATOM 1892 N N . ASP A 1 232 ? -2.643 0.379 -1.812 1.00 87.94 232 ASP A N 1
ATOM 1893 C CA . ASP A 1 232 ? -1.392 -0.306 -2.154 1.00 87.94 232 ASP A CA 1
ATOM 1894 C C . ASP A 1 232 ? -1.279 -0.508 -3.675 1.00 87.94 232 ASP A C 1
ATOM 1896 O O . ASP A 1 232 ? -0.322 -0.059 -4.309 1.00 87.94 232 ASP A O 1
ATOM 1900 N N . THR A 1 233 ? -2.328 -1.051 -4.303 1.00 83.25 233 THR A N 1
ATOM 1901 C CA . THR A 1 233 ? -2.351 -1.300 -5.753 1.00 83.25 233 THR A CA 1
ATOM 1902 C C . THR A 1 233 ? -2.203 -0.014 -6.569 1.00 83.25 233 THR A C 1
ATOM 1904 O O . THR A 1 233 ? -1.463 -0.010 -7.552 1.00 83.25 233 THR A O 1
ATOM 1907 N N . LEU A 1 234 ? -2.854 1.083 -6.163 1.00 83.75 234 LEU A N 1
ATOM 1908 C CA . LEU A 1 234 ? -2.722 2.400 -6.799 1.00 83.75 234 LEU A CA 1
ATOM 1909 C C . LEU A 1 234 ? -1.281 2.934 -6.701 1.00 83.75 234 LEU A C 1
ATOM 1911 O O . LEU A 1 234 ? -0.788 3.492 -7.681 1.00 83.75 234 LEU A O 1
ATOM 1915 N N . ASP A 1 235 ? -0.572 2.726 -5.580 1.00 86.25 235 ASP A N 1
ATOM 1916 C CA . ASP A 1 235 ? 0.855 3.073 -5.501 1.00 86.25 235 ASP A CA 1
ATOM 1917 C C . ASP A 1 235 ? 1.703 2.187 -6.412 1.00 86.25 235 ASP A C 1
ATOM 1919 O O . ASP A 1 235 ? 2.570 2.706 -7.115 1.00 86.25 235 ASP A O 1
ATOM 1923 N N . LEU A 1 236 ? 1.448 0.874 -6.439 1.00 80.62 236 LEU A N 1
ATOM 1924 C CA . LEU A 1 236 ? 2.222 -0.091 -7.227 1.00 80.62 236 LEU A CA 1
ATOM 1925 C C . LEU A 1 236 ? 2.241 0.230 -8.723 1.00 80.62 236 LEU A C 1
ATOM 1927 O O . LEU A 1 236 ? 3.253 -0.022 -9.381 1.00 80.62 236 LEU A O 1
ATOM 1931 N N . ILE A 1 237 ? 1.144 0.783 -9.242 1.00 76.81 237 ILE A N 1
ATOM 1932 C CA . ILE A 1 237 ? 1.020 1.178 -10.646 1.00 76.81 237 ILE A CA 1
ATOM 1933 C C . ILE A 1 237 ? 1.364 2.651 -10.892 1.00 76.81 237 ILE A C 1
ATOM 1935 O O . ILE A 1 237 ? 1.310 3.069 -12.035 1.00 76.81 237 ILE A O 1
ATOM 1939 N N . SER A 1 238 ? 1.702 3.442 -9.868 1.00 77.12 238 SER A N 1
ATOM 1940 C CA . SER A 1 238 ? 1.969 4.879 -10.017 1.00 77.12 238 SER A CA 1
ATOM 1941 C C . SER A 1 238 ? 3.338 5.194 -10.631 1.00 77.12 238 SER A C 1
ATOM 1943 O O . SER A 1 238 ? 4.309 4.442 -10.496 1.00 77.12 238 SER A O 1
ATOM 1945 N N . ILE A 1 239 ? 3.463 6.380 -11.231 1.00 72.81 239 ILE A N 1
ATOM 1946 C CA . ILE A 1 239 ? 4.740 6.860 -11.774 1.00 72.81 239 ILE A CA 1
ATOM 1947 C C . ILE A 1 239 ? 5.771 7.084 -10.656 1.00 72.81 239 ILE A C 1
ATOM 1949 O O . ILE A 1 239 ? 6.934 6.708 -10.794 1.00 72.81 239 ILE A O 1
ATOM 1953 N N . SER A 1 240 ? 5.352 7.621 -9.508 1.00 75.00 240 SER A N 1
ATOM 1954 C CA . SER A 1 240 ? 6.182 7.775 -8.304 1.00 75.00 240 SER A CA 1
ATOM 1955 C C . SER A 1 240 ? 6.915 6.492 -7.945 1.00 75.00 240 SER A C 1
ATOM 1957 O O . SER A 1 240 ? 8.108 6.500 -7.623 1.00 75.00 240 SER A O 1
ATOM 1959 N N . ARG A 1 241 ? 6.202 5.367 -8.026 1.00 78.44 241 ARG A N 1
ATOM 1960 C CA . ARG A 1 241 ? 6.752 4.046 -7.760 1.00 78.44 241 ARG A CA 1
ATOM 1961 C C . ARG A 1 241 ? 7.772 3.629 -8.814 1.00 78.44 241 ARG A C 1
ATOM 1963 O O . ARG A 1 241 ? 8.831 3.112 -8.449 1.00 78.44 241 ARG A O 1
ATOM 1970 N N . ALA A 1 242 ? 7.485 3.904 -10.085 1.00 72.44 242 ALA A N 1
ATOM 1971 C CA . ALA A 1 242 ? 8.393 3.686 -11.211 1.00 72.44 242 ALA A CA 1
ATOM 1972 C C . ALA A 1 242 ? 9.696 4.523 -11.118 1.00 72.44 242 ALA A C 1
ATOM 1974 O O . ALA A 1 242 ? 10.754 4.134 -11.613 1.00 72.44 242 ALA A O 1
ATOM 1975 N N . CYS A 1 243 ? 9.660 5.676 -10.453 1.00 70.75 243 CYS A N 1
ATOM 1976 C CA . CYS A 1 243 ? 10.836 6.540 -10.323 1.00 70.75 243 CYS A CA 1
ATOM 1977 C C . CYS A 1 243 ? 11.646 6.267 -9.056 1.00 70.75 243 CYS A C 1
ATOM 1979 O O . CYS A 1 243 ? 12.878 6.240 -9.100 1.00 70.75 243 CYS A O 1
ATOM 1981 N N . ASN A 1 244 ? 10.984 6.006 -7.926 1.00 74.06 244 ASN A N 1
ATOM 1982 C CA . ASN A 1 244 ? 11.679 5.693 -6.675 1.00 74.06 244 ASN A CA 1
ATOM 1983 C C . ASN A 1 244 ? 12.438 4.361 -6.747 1.00 74.06 244 ASN A C 1
ATOM 1985 O O . ASN A 1 244 ? 13.528 4.244 -6.179 1.00 74.06 244 ASN A O 1
ATOM 1989 N N . GLY A 1 245 ? 11.921 3.383 -7.498 1.00 74.62 245 GLY A N 1
ATOM 1990 C CA . GLY A 1 245 ? 12.646 2.138 -7.745 1.00 74.62 245 GLY A CA 1
ATOM 1991 C C . GLY A 1 245 ? 13.879 2.316 -8.604 1.00 74.62 245 GLY A C 1
ATOM 1992 O O . GLY A 1 245 ? 14.940 1.822 -8.224 1.00 74.62 245 GLY A O 1
ATOM 1993 N N . TRP A 1 246 ? 13.764 3.069 -9.701 1.00 72.88 246 TRP A N 1
ATOM 1994 C CA . TRP A 1 246 ? 14.909 3.416 -10.541 1.00 72.88 246 TRP A CA 1
ATOM 1995 C C . TRP A 1 246 ? 16.027 4.073 -9.723 1.00 72.88 246 TRP A C 1
ATOM 1997 O O . TRP A 1 246 ? 17.158 3.586 -9.694 1.00 72.88 246 TRP A O 1
ATOM 2007 N N . ARG A 1 247 ? 15.700 5.113 -8.949 1.00 68.19 247 ARG A N 1
ATOM 2008 C CA . ARG A 1 247 ? 16.674 5.794 -8.081 1.00 68.19 247 ARG A CA 1
ATOM 2009 C C . ARG A 1 247 ? 17.298 4.866 -7.061 1.00 68.19 247 ARG A C 1
ATOM 2011 O O . ARG A 1 247 ? 18.500 4.928 -6.820 1.00 68.19 247 ARG A O 1
ATOM 2018 N N . SER A 1 248 ? 16.491 4.012 -6.444 1.00 68.56 248 SER A N 1
ATOM 2019 C CA . SER A 1 248 ? 16.993 3.065 -5.458 1.00 68.56 248 SER A CA 1
ATOM 2020 C C . SER A 1 248 ? 17.938 2.037 -6.080 1.00 68.56 248 SER A C 1
ATOM 2022 O O . SER A 1 248 ? 18.887 1.625 -5.420 1.00 68.56 248 SER A O 1
ATOM 2024 N N . ILE A 1 249 ? 17.745 1.651 -7.344 1.00 71.38 249 ILE A N 1
ATOM 2025 C CA . ILE A 1 249 ? 18.703 0.810 -8.076 1.00 71.38 249 ILE A CA 1
ATOM 2026 C C . ILE A 1 249 ? 20.017 1.549 -8.291 1.00 71.38 249 ILE A C 1
ATOM 2028 O O . ILE A 1 249 ? 21.060 0.989 -7.964 1.00 71.38 249 ILE A O 1
ATOM 2032 N N . GLN A 1 250 ? 19.966 2.795 -8.763 1.00 69.75 250 GLN A N 1
ATOM 2033 C CA . GLN A 1 250 ? 21.162 3.607 -9.006 1.00 69.75 250 GLN A CA 1
ATOM 2034 C C . GLN A 1 250 ? 21.944 3.870 -7.708 1.00 69.75 250 GLN A C 1
ATOM 2036 O O . GLN A 1 250 ? 23.145 3.627 -7.637 1.00 69.75 250 GLN A O 1
ATOM 2041 N N . LYS A 1 251 ? 21.254 4.293 -6.639 1.00 71.00 251 LYS A N 1
ATOM 2042 C CA . LYS A 1 251 ? 21.878 4.652 -5.353 1.00 71.00 251 LYS A CA 1
ATOM 2043 C C . LYS A 1 251 ? 22.298 3.432 -4.523 1.00 71.00 251 LYS A C 1
ATOM 2045 O O . LYS A 1 251 ? 23.341 3.467 -3.879 1.00 71.00 251 LYS A O 1
ATOM 2050 N N . LYS A 1 252 ? 21.482 2.368 -4.478 1.00 69.69 252 LYS A N 1
ATOM 2051 C CA . LYS A 1 252 ? 21.701 1.213 -3.577 1.00 69.69 252 LYS A CA 1
ATOM 2052 C C . LYS A 1 252 ? 22.310 -0.001 -4.288 1.00 69.69 252 LYS A C 1
ATOM 2054 O O . LYS A 1 252 ? 22.818 -0.897 -3.620 1.00 69.69 252 LYS A O 1
ATOM 2059 N N . GLY A 1 253 ? 22.234 -0.090 -5.618 1.00 67.94 253 GLY A N 1
ATOM 2060 C CA . GLY A 1 253 ? 22.846 -1.161 -6.419 1.00 67.94 253 GLY A CA 1
ATOM 2061 C C . GLY A 1 253 ? 22.300 -2.578 -6.180 1.00 67.94 253 GLY A C 1
ATOM 2062 O O . GLY A 1 253 ? 22.888 -3.547 -6.677 1.00 67.94 253 GLY A O 1
ATOM 2063 N N . LEU A 1 254 ? 21.209 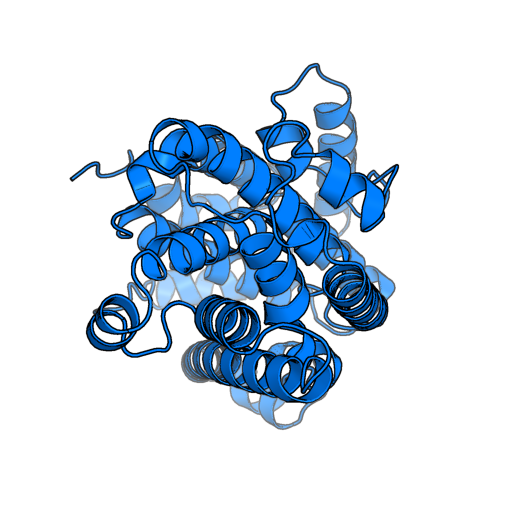-2.726 -5.418 1.00 64.88 254 LEU A N 1
ATOM 2064 C CA . LEU A 1 254 ? 20.702 -4.018 -4.935 1.00 64.88 254 LEU A CA 1
ATOM 2065 C C . LEU A 1 254 ? 20.064 -4.858 -6.050 1.00 64.88 254 LEU A C 1
ATOM 2067 O O . LEU A 1 254 ? 20.281 -6.068 -6.110 1.00 64.88 254 LEU A O 1
ATOM 2071 N N . MET A 1 255 ? 19.356 -4.204 -6.968 1.00 69.75 255 MET A N 1
ATOM 2072 C CA . MET A 1 255 ? 18.652 -4.795 -8.108 1.00 69.75 255 MET A CA 1
ATOM 2073 C C . MET A 1 255 ? 19.270 -4.302 -9.430 1.00 69.75 255 MET A C 1
ATOM 2075 O O . MET A 1 255 ? 20.056 -3.363 -9.422 1.00 69.75 255 MET A O 1
ATOM 2079 N N . ASP A 1 256 ? 18.987 -4.970 -10.552 1.00 67.38 256 ASP A N 1
ATOM 2080 C CA . ASP A 1 256 ? 19.404 -4.518 -11.887 1.00 67.38 256 ASP A CA 1
ATOM 2081 C C . ASP A 1 256 ? 18.201 -3.939 -12.649 1.00 67.38 256 ASP A C 1
ATOM 2083 O O . ASP A 1 256 ? 17.058 -4.307 -12.371 1.00 67.38 256 ASP A O 1
ATOM 2087 N N . MET A 1 257 ? 18.454 -3.019 -13.583 1.00 64.88 257 MET A N 1
ATOM 2088 C CA . MET A 1 257 ? 17.406 -2.265 -14.282 1.00 64.88 257 MET A CA 1
ATOM 2089 C C . MET A 1 257 ? 16.458 -3.142 -15.102 1.00 64.88 257 MET A C 1
ATOM 2091 O O . MET A 1 257 ? 15.246 -2.937 -15.103 1.00 64.88 257 MET A O 1
ATOM 2095 N N . ARG A 1 258 ? 16.990 -4.189 -15.731 1.00 65.75 258 ARG A N 1
ATOM 2096 C CA . ARG A 1 258 ? 16.190 -5.171 -16.466 1.00 65.75 258 ARG A CA 1
ATOM 2097 C C . ARG A 1 258 ? 15.206 -5.895 -15.545 1.00 65.75 258 ARG A C 1
ATOM 2099 O O . ARG A 1 258 ? 14.046 -6.092 -15.897 1.00 65.75 258 ARG A O 1
ATOM 2106 N N . TRP A 1 259 ? 15.660 -6.286 -14.357 1.00 66.31 259 TRP A N 1
ATOM 2107 C CA . TRP A 1 259 ? 14.818 -6.928 -13.352 1.00 66.31 259 TRP A CA 1
ATOM 2108 C C . TRP A 1 259 ? 13.753 -5.986 -12.788 1.00 66.31 259 TRP A C 1
ATOM 2110 O O . TRP A 1 259 ? 12.621 -6.392 -12.539 1.00 66.31 259 TRP A O 1
ATOM 2120 N N . TYR A 1 260 ? 14.100 -4.715 -12.638 1.00 72.38 260 TYR A N 1
ATOM 2121 C CA . TYR A 1 260 ? 13.167 -3.699 -12.189 1.00 72.38 260 TYR A CA 1
ATOM 2122 C C . TYR A 1 260 ? 12.017 -3.459 -13.156 1.00 72.38 260 TYR A C 1
ATOM 2124 O O . TYR A 1 260 ? 10.859 -3.511 -12.750 1.00 72.38 260 TYR A O 1
ATOM 2132 N N . ASN A 1 261 ? 12.334 -3.268 -14.436 1.00 67.62 261 ASN A N 1
ATOM 2133 C CA . ASN A 1 261 ? 11.322 -3.067 -15.468 1.00 67.62 261 ASN A CA 1
ATOM 2134 C C . ASN A 1 261 ? 10.376 -4.268 -15.539 1.00 67.62 261 ASN A C 1
ATOM 2136 O O . ASN A 1 261 ? 9.167 -4.101 -15.675 1.00 67.62 261 ASN A O 1
ATOM 2140 N N . ARG A 1 262 ? 10.898 -5.483 -15.319 1.00 66.62 262 ARG A N 1
ATOM 2141 C CA . ARG A 1 262 ? 10.069 -6.681 -15.181 1.00 66.62 262 ARG A CA 1
ATOM 2142 C C . ARG A 1 262 ? 9.108 -6.601 -13.994 1.00 66.62 262 ARG A C 1
ATOM 2144 O O . ARG A 1 262 ? 7.937 -6.910 -14.172 1.00 66.62 262 ARG A O 1
ATOM 2151 N N . LEU A 1 263 ? 9.574 -6.221 -12.803 1.00 70.31 263 LEU A N 1
ATOM 2152 C CA . LEU A 1 263 ? 8.697 -6.085 -11.634 1.00 70.31 263 LEU A CA 1
ATOM 2153 C C . LEU A 1 263 ? 7.635 -5.001 -11.845 1.00 70.31 263 LEU A C 1
ATOM 2155 O O . LEU A 1 263 ? 6.481 -5.223 -11.499 1.00 70.31 263 LEU A O 1
ATOM 2159 N N . LEU A 1 264 ? 7.996 -3.873 -12.461 1.00 70.81 264 LEU A N 1
ATOM 2160 C CA . LEU A 1 264 ? 7.054 -2.804 -12.793 1.00 70.81 264 LEU A CA 1
ATOM 2161 C C . LEU A 1 264 ? 5.965 -3.301 -13.753 1.00 70.81 264 LEU A C 1
ATOM 2163 O O . LEU A 1 264 ? 4.779 -3.154 -13.471 1.00 70.81 264 LEU A O 1
ATOM 2167 N N . VAL A 1 265 ? 6.354 -3.955 -14.850 1.00 67.81 265 VAL A N 1
ATOM 2168 C CA . VAL A 1 265 ? 5.406 -4.522 -15.818 1.00 67.81 265 VAL A CA 1
ATOM 2169 C C . VAL A 1 265 ? 4.535 -5.597 -15.166 1.00 67.81 265 VAL A C 1
ATOM 2171 O O . VAL A 1 265 ? 3.327 -5.583 -15.360 1.00 67.81 265 VAL A O 1
ATOM 2174 N N . LEU A 1 266 ? 5.096 -6.492 -14.346 1.00 68.69 266 LEU A N 1
ATOM 2175 C CA . LEU A 1 266 ? 4.314 -7.502 -13.623 1.00 68.69 266 LEU A CA 1
ATOM 2176 C C . LEU A 1 266 ? 3.330 -6.879 -12.627 1.00 68.69 266 LEU A C 1
ATOM 2178 O O . LEU A 1 266 ? 2.197 -7.349 -12.533 1.00 68.69 266 LEU A O 1
ATOM 2182 N N . ASN A 1 267 ? 3.719 -5.814 -11.925 1.00 72.69 267 ASN A N 1
ATOM 2183 C CA . ASN A 1 267 ? 2.824 -5.079 -11.032 1.00 72.69 267 ASN A CA 1
ATOM 2184 C C . ASN A 1 267 ? 1.668 -4.441 -11.808 1.00 72.69 267 ASN A C 1
ATOM 2186 O O . ASN A 1 267 ? 0.529 -4.529 -11.370 1.00 72.69 267 ASN A O 1
ATOM 2190 N N . ILE A 1 268 ? 1.927 -3.877 -12.990 1.00 69.88 268 ILE A N 1
ATOM 2191 C CA . ILE A 1 268 ? 0.881 -3.321 -13.860 1.00 69.88 268 ILE A CA 1
ATOM 2192 C C . ILE A 1 268 ? -0.037 -4.441 -14.380 1.00 69.88 268 ILE A C 1
ATOM 2194 O O . ILE A 1 268 ? -1.255 -4.377 -14.230 1.00 69.88 268 ILE A O 1
ATOM 2198 N N . LEU A 1 269 ? 0.535 -5.511 -14.935 1.00 67.31 269 LEU A N 1
ATOM 2199 C CA . LEU A 1 269 ? -0.214 -6.632 -15.511 1.00 67.31 269 LEU A CA 1
ATOM 2200 C C . LEU A 1 269 ? -1.061 -7.391 -14.482 1.00 67.31 269 LEU A C 1
ATOM 2202 O O . LEU A 1 269 ? -2.110 -7.919 -14.834 1.00 67.31 269 LEU A O 1
ATOM 22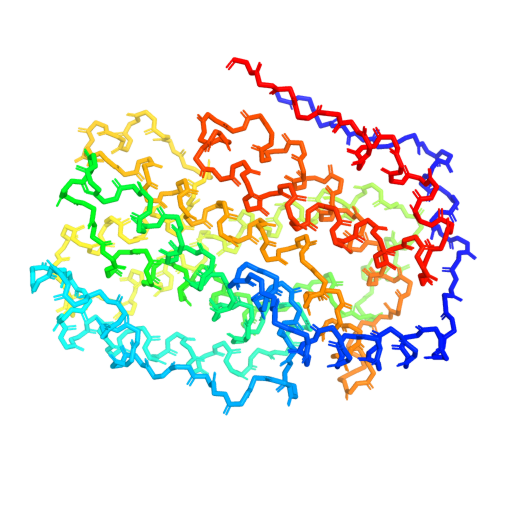06 N N . SER A 1 270 ? -0.602 -7.483 -13.233 1.00 66.94 270 SER A N 1
ATOM 2207 C CA . SER A 1 270 ? -1.324 -8.178 -12.162 1.00 66.94 270 SER A CA 1
ATOM 2208 C C . SER A 1 270 ? -2.222 -7.251 -11.346 1.00 66.94 270 SER A C 1
ATOM 2210 O O . SER A 1 270 ? -3.290 -7.679 -10.915 1.00 66.94 270 SER A O 1
ATOM 2212 N N . GLY A 1 271 ? -1.820 -5.996 -11.151 1.00 69.75 271 GLY A N 1
ATOM 2213 C CA . GLY A 1 271 ? -2.543 -5.009 -10.357 1.00 69.75 271 GLY A CA 1
ATOM 2214 C C . GLY A 1 271 ? -3.769 -4.458 -11.074 1.00 69.75 271 GLY A C 1
ATOM 2215 O O . GLY A 1 271 ? -4.836 -4.396 -10.469 1.00 69.75 271 GLY A O 1
ATOM 2216 N N . LEU A 1 272 ? -3.663 -4.124 -12.369 1.00 69.56 272 LEU A N 1
ATOM 2217 C CA . LEU A 1 272 ? -4.786 -3.527 -13.104 1.00 69.56 272 LEU A CA 1
ATOM 2218 C C . LEU A 1 272 ? -6.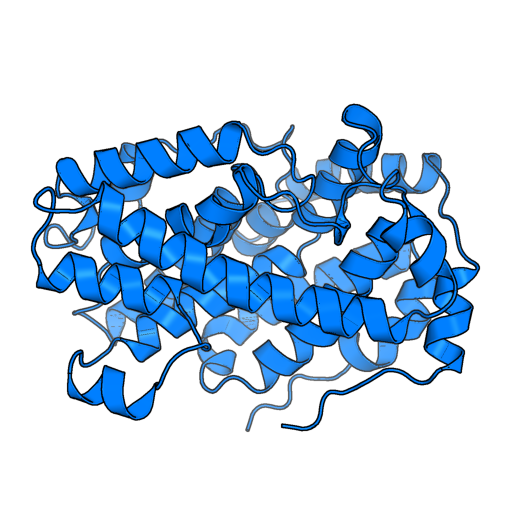004 -4.458 -13.193 1.00 69.56 272 LEU A C 1
ATOM 2220 O O . LEU A 1 272 ? -7.081 -4.010 -12.803 1.00 69.56 272 LEU A O 1
ATOM 2224 N N . PRO A 1 273 ? -5.883 -5.735 -13.617 1.00 68.00 273 PRO A N 1
ATOM 2225 C CA . PRO A 1 273 ? -7.052 -6.606 -13.715 1.00 68.00 273 PRO A CA 1
ATOM 2226 C C . PRO A 1 273 ? -7.645 -6.927 -12.346 1.00 68.00 273 PRO A C 1
ATOM 2228 O O . PRO A 1 273 ? -8.855 -7.075 -12.224 1.00 68.00 273 PRO A O 1
ATOM 2231 N N . ARG A 1 274 ? -6.808 -7.025 -11.302 1.00 68.25 274 ARG A N 1
ATOM 2232 C CA . ARG A 1 274 ? -7.299 -7.238 -9.937 1.00 68.25 274 ARG A CA 1
ATOM 2233 C C . ARG A 1 274 ? -8.097 -6.046 -9.442 1.00 68.25 274 ARG A C 1
ATOM 2235 O O . ARG A 1 274 ? -9.133 -6.257 -8.832 1.00 68.25 274 ARG A O 1
ATOM 2242 N N . LEU A 1 275 ? -7.642 -4.825 -9.721 1.00 71.50 275 LEU A N 1
ATOM 2243 C CA . LEU A 1 275 ? -8.386 -3.634 -9.340 1.00 71.50 275 LEU A CA 1
ATOM 2244 C C . LEU A 1 275 ? -9.720 -3.551 -10.098 1.00 71.50 275 LEU A C 1
ATOM 2246 O O . LEU A 1 275 ? -10.732 -3.291 -9.464 1.00 71.50 275 LEU A O 1
ATOM 2250 N N . GLU A 1 276 ? -9.730 -3.830 -11.408 1.00 70.81 276 GLU A N 1
ATOM 2251 C CA . GLU A 1 276 ? -10.940 -3.825 -12.254 1.00 70.81 276 GLU A CA 1
ATOM 2252 C C . GLU A 1 276 ? -11.957 -4.915 -11.865 1.00 70.81 276 GLU A C 1
ATOM 2254 O O . GLU A 1 276 ? -13.160 -4.701 -11.966 1.00 70.81 276 GLU A O 1
ATOM 2259 N N . GLN A 1 277 ? -11.490 -6.077 -11.399 1.00 67.25 277 GLN A N 1
ATOM 2260 C CA . GLN A 1 277 ? -12.345 -7.188 -10.958 1.00 67.25 277 GLN A CA 1
ATOM 2261 C C . GLN A 1 277 ? -12.774 -7.080 -9.490 1.00 67.25 277 GLN A C 1
ATOM 2263 O O . GLN A 1 277 ? -13.591 -7.882 -9.031 1.00 67.25 277 GLN A O 1
ATOM 2268 N N . HIS A 1 278 ? -12.212 -6.138 -8.728 1.00 67.12 278 HIS A N 1
ATOM 2269 C CA . HIS A 1 278 ? -12.535 -6.009 -7.317 1.00 67.12 278 HIS A CA 1
ATOM 2270 C C . HIS A 1 278 ? -13.918 -5.345 -7.156 1.00 67.12 278 HIS A C 1
ATOM 2272 O O . HIS A 1 278 ? -14.163 -4.307 -7.771 1.00 67.12 278 HIS A O 1
ATOM 2278 N N . PRO A 1 279 ? -14.814 -5.849 -6.282 1.00 56.88 279 PRO A N 1
ATOM 2279 C CA . PRO A 1 279 ? -16.168 -5.298 -6.095 1.00 56.88 279 PRO A CA 1
ATOM 2280 C C . PRO A 1 279 ? -16.236 -3.806 -5.725 1.00 56.88 279 PRO A C 1
ATOM 2282 O O . PRO A 1 279 ? -17.288 -3.183 -5.793 1.00 56.88 279 PRO A O 1
ATOM 2285 N N . SER A 1 280 ? -15.115 -3.224 -5.309 1.00 58.06 280 SER A N 1
ATOM 2286 C CA . SER A 1 280 ? -14.983 -1.822 -4.907 1.00 58.06 280 SER A CA 1
ATOM 2287 C C . SER A 1 280 ? -14.391 -0.916 -5.981 1.00 58.06 280 SER A C 1
ATOM 2289 O O . SER A 1 280 ? -14.146 0.264 -5.717 1.00 58.06 280 SER A O 1
ATOM 2291 N N . PHE A 1 281 ? -14.132 -1.454 -7.173 1.00 57.59 281 PHE A N 1
ATOM 2292 C CA . PHE A 1 281 ? -13.538 -0.734 -8.289 1.00 57.59 281 PHE A CA 1
ATOM 2293 C C . PHE A 1 281 ? -14.260 0.586 -8.580 1.00 57.59 281 PHE A C 1
ATOM 2295 O O . PHE A 1 281 ? -13.608 1.607 -8.785 1.00 57.59 281 PHE A O 1
ATOM 2302 N N . ALA A 1 282 ? -15.594 0.594 -8.480 1.00 65.06 282 ALA A N 1
ATOM 2303 C CA . ALA A 1 282 ? -16.425 1.781 -8.670 1.00 65.06 282 ALA A CA 1
ATOM 2304 C C . ALA A 1 282 ? -16.029 2.959 -7.756 1.00 65.06 282 ALA A C 1
ATOM 2306 O O . ALA A 1 282 ? -16.012 4.104 -8.199 1.00 65.06 282 ALA A O 1
ATOM 2307 N N . ILE A 1 283 ? -15.634 2.692 -6.506 1.00 66.00 283 ILE A N 1
ATOM 2308 C CA . ILE A 1 283 ? -15.247 3.725 -5.527 1.00 66.00 283 ILE A CA 1
ATOM 2309 C C . ILE A 1 283 ? -13.907 4.372 -5.912 1.00 66.00 283 ILE A C 1
ATOM 2311 O O . ILE A 1 283 ? -13.696 5.575 -5.726 1.00 66.00 283 ILE A O 1
ATOM 2315 N N . ALA A 1 284 ? -12.989 3.566 -6.449 1.00 68.94 284 ALA A N 1
ATOM 2316 C CA . ALA A 1 284 ? -11.638 3.983 -6.808 1.00 68.94 284 ALA A CA 1
ATOM 2317 C C . ALA A 1 284 ? -11.493 4.379 -8.288 1.00 68.94 284 ALA A C 1
ATOM 2319 O O . ALA A 1 284 ? -10.403 4.785 -8.689 1.00 68.94 284 ALA A O 1
ATOM 2320 N N . LEU A 1 285 ? -12.560 4.282 -9.090 1.00 69.94 285 LEU A N 1
ATOM 2321 C CA . LEU A 1 285 ? -12.505 4.344 -10.551 1.00 69.94 285 LEU A CA 1
ATOM 2322 C C . LEU A 1 285 ? -11.834 5.616 -11.078 1.00 69.94 285 LEU A C 1
ATOM 2324 O O . LEU A 1 285 ? -10.933 5.521 -11.906 1.00 69.94 285 LEU A O 1
ATOM 2328 N N . ASP A 1 286 ? -12.206 6.793 -10.571 1.00 68.50 286 ASP A N 1
ATOM 2329 C CA . ASP A 1 286 ? -11.611 8.057 -11.036 1.00 68.50 286 ASP A CA 1
ATOM 2330 C C . ASP A 1 286 ? -10.111 8.126 -10.730 1.00 68.50 286 ASP A C 1
ATOM 2332 O O . ASP A 1 286 ? -9.314 8.548 -11.567 1.00 68.50 286 ASP A O 1
ATOM 2336 N N . LEU A 1 287 ? -9.713 7.681 -9.529 1.00 72.50 287 LEU A N 1
ATOM 2337 C CA . LEU A 1 287 ? -8.307 7.652 -9.125 1.00 72.50 287 LEU A CA 1
ATOM 2338 C C . LEU A 1 287 ? -7.540 6.689 -10.024 1.00 72.50 287 LEU A C 1
ATOM 2340 O O . LEU A 1 287 ? -6.465 7.011 -10.522 1.00 72.50 287 LEU A O 1
ATOM 2344 N N . TYR A 1 288 ? -8.125 5.518 -10.254 1.00 74.19 288 TYR A N 1
ATOM 2345 C CA . TYR A 1 288 ? -7.571 4.500 -11.119 1.00 74.19 288 TYR A CA 1
ATOM 2346 C C . TYR A 1 288 ? -7.387 4.996 -12.551 1.00 74.19 288 TYR A C 1
ATOM 2348 O O . TYR A 1 288 ? -6.309 4.808 -13.098 1.00 74.19 288 TYR A O 1
ATOM 2356 N N . GLN A 1 289 ? -8.382 5.658 -13.150 1.00 72.56 289 GLN A N 1
ATOM 2357 C CA . GLN A 1 289 ? -8.266 6.183 -14.514 1.00 72.56 289 GLN A CA 1
ATOM 2358 C C . GLN A 1 289 ? -7.153 7.227 -14.622 1.00 72.56 289 GLN A C 1
ATOM 2360 O O . GLN A 1 289 ? -6.350 7.160 -15.549 1.00 72.56 289 GLN A O 1
ATOM 2365 N N . ILE A 1 290 ? -7.041 8.136 -13.647 1.00 70.19 290 ILE A N 1
ATOM 2366 C CA . ILE A 1 290 ? -5.968 9.140 -13.614 1.00 70.19 290 ILE A CA 1
ATOM 2367 C C . ILE A 1 290 ? -4.594 8.464 -13.520 1.00 70.19 290 ILE A C 1
ATOM 2369 O O . ILE A 1 290 ? -3.676 8.807 -14.268 1.00 70.19 290 ILE A O 1
ATOM 2373 N N . ILE A 1 291 ? -4.434 7.485 -12.625 1.00 71.50 291 ILE A N 1
ATOM 2374 C CA . ILE A 1 291 ? -3.152 6.793 -12.450 1.00 71.50 291 ILE A CA 1
ATOM 2375 C C . ILE A 1 291 ? -2.831 5.911 -13.660 1.00 71.50 291 ILE A C 1
ATOM 2377 O O . ILE A 1 291 ? -1.702 5.936 -14.142 1.00 71.50 291 ILE A O 1
ATOM 2381 N N . LYS A 1 292 ? -3.806 5.171 -14.196 1.00 74.31 292 LYS A N 1
ATOM 2382 C CA . LYS A 1 292 ? -3.662 4.344 -15.402 1.00 74.31 292 LYS A CA 1
ATOM 2383 C C . LYS A 1 292 ? -3.226 5.210 -16.581 1.00 74.31 292 LYS A C 1
ATOM 2385 O O . LYS A 1 292 ? -2.205 4.916 -17.195 1.00 74.31 292 LYS A O 1
ATOM 2390 N N . GLN A 1 293 ? -3.933 6.307 -16.845 1.00 71.00 293 GLN A N 1
ATOM 2391 C CA . GLN A 1 293 ? -3.631 7.212 -17.953 1.00 71.00 293 GLN A CA 1
ATOM 2392 C C . GLN A 1 293 ? -2.238 7.834 -17.816 1.00 71.00 293 GLN A C 1
ATOM 2394 O O . GLN A 1 293 ? -1.418 7.716 -18.724 1.00 71.00 293 GLN A O 1
ATOM 2399 N N . SER A 1 294 ? -1.932 8.424 -16.659 1.00 67.81 294 SER A N 1
ATOM 2400 C CA . SER A 1 294 ? -0.629 9.059 -16.425 1.00 67.81 294 SER A CA 1
ATOM 2401 C C . SER A 1 294 ? 0.526 8.052 -16.506 1.00 67.81 294 SER A C 1
ATOM 2403 O O . SER A 1 294 ? 1.562 8.324 -17.113 1.00 67.81 294 SER A O 1
ATOM 2405 N N . THR A 1 295 ? 0.337 6.843 -15.977 1.00 73.06 295 THR A N 1
ATOM 2406 C CA . THR A 1 295 ? 1.331 5.765 -16.066 1.00 73.06 295 THR A CA 1
ATOM 2407 C C . THR A 1 295 ? 1.511 5.294 -17.500 1.00 73.06 295 THR A C 1
ATOM 2409 O O . THR A 1 295 ? 2.639 5.062 -17.928 1.00 73.06 295 THR A O 1
ATOM 2412 N N . TYR A 1 296 ? 0.433 5.186 -18.278 1.00 72.00 296 TYR A N 1
ATOM 2413 C CA . TYR A 1 296 ? 0.536 4.841 -19.691 1.00 72.00 296 TYR A CA 1
ATOM 2414 C C . TYR A 1 296 ? 1.286 5.904 -20.486 1.00 72.00 296 TYR A C 1
ATOM 2416 O O . TYR A 1 296 ? 2.132 5.553 -21.304 1.00 72.00 296 TYR A O 1
ATOM 2424 N N . GLU A 1 297 ? 1.024 7.185 -20.236 1.00 66.81 297 GLU A N 1
ATOM 2425 C CA . GLU A 1 297 ? 1.743 8.295 -20.865 1.00 66.81 297 GLU A CA 1
ATOM 2426 C C . GLU A 1 297 ? 3.235 8.253 -20.529 1.00 66.81 297 GLU A C 1
ATOM 2428 O O . GLU A 1 297 ? 4.073 8.327 -21.429 1.00 66.81 297 GLU A O 1
ATOM 2433 N N . TYR A 1 298 ? 3.570 8.043 -19.255 1.00 66.38 298 TYR A N 1
ATOM 2434 C CA . TYR A 1 298 ? 4.946 7.875 -18.794 1.00 66.38 298 TYR A CA 1
ATOM 2435 C C . TYR A 1 298 ? 5.638 6.695 -19.488 1.00 66.38 298 TYR A C 1
ATOM 2437 O O . TYR A 1 298 ? 6.706 6.849 -20.084 1.00 66.38 298 TYR A O 1
ATOM 2445 N N . VAL A 1 299 ? 5.010 5.517 -19.481 1.00 67.06 299 VAL A N 1
ATOM 2446 C CA . VAL A 1 299 ? 5.578 4.322 -20.113 1.00 67.06 299 VAL A CA 1
ATOM 2447 C C . VAL A 1 299 ? 5.677 4.493 -21.629 1.00 67.06 299 VAL A C 1
ATOM 2449 O O . VAL A 1 299 ? 6.684 4.119 -22.216 1.00 67.06 299 VAL A O 1
ATOM 2452 N N . SER A 1 300 ? 4.697 5.121 -22.276 1.00 66.31 300 SER A N 1
ATOM 2453 C CA . SER A 1 300 ? 4.720 5.406 -23.719 1.00 66.31 300 SER A CA 1
ATOM 2454 C C . SER A 1 300 ? 5.844 6.350 -24.115 1.00 66.31 300 SER A C 1
ATOM 2456 O O . SER A 1 300 ? 6.445 6.175 -25.175 1.00 66.31 300 SER A O 1
ATOM 2458 N N . ARG A 1 301 ? 6.142 7.328 -23.259 1.00 61.81 301 ARG A N 1
ATOM 2459 C CA . ARG A 1 301 ? 7.155 8.347 -23.515 1.00 61.81 301 ARG A CA 1
ATOM 2460 C C . ARG A 1 301 ? 8.580 7.841 -23.301 1.00 61.81 301 ARG A C 1
ATOM 2462 O O . ARG A 1 301 ? 9.451 8.193 -24.088 1.00 61.81 301 ARG A O 1
ATOM 2469 N N . PHE A 1 302 ? 8.810 7.026 -22.272 1.00 58.38 302 PHE A N 1
ATOM 2470 C CA . PHE A 1 302 ? 10.165 6.634 -21.852 1.00 58.38 302 PHE A CA 1
ATOM 2471 C C . PHE A 1 302 ? 10.484 5.148 -22.086 1.00 58.38 302 PHE A C 1
ATOM 2473 O O . PHE A 1 302 ? 11.647 4.770 -22.210 1.00 58.38 302 PHE A O 1
ATOM 2480 N N . PHE A 1 303 ? 9.463 4.298 -22.225 1.00 64.50 303 PHE A N 1
ATOM 2481 C CA . PHE A 1 303 ? 9.591 2.851 -22.442 1.00 64.50 303 PHE A CA 1
ATOM 2482 C C . PHE A 1 303 ? 8.667 2.372 -23.582 1.00 64.50 303 PHE A C 1
ATOM 2484 O O . PHE A 1 303 ? 7.813 1.504 -23.382 1.00 64.50 303 PHE A O 1
ATOM 2491 N N . PRO A 1 304 ? 8.813 2.902 -24.813 1.00 62.22 304 PRO A N 1
ATOM 2492 C CA . PRO A 1 304 ? 7.850 2.697 -25.903 1.00 62.22 304 PRO A CA 1
ATOM 2493 C C . PRO A 1 304 ? 7.669 1.224 -26.312 1.00 62.22 304 PRO A C 1
ATOM 2495 O O . PRO A 1 304 ? 6.610 0.835 -26.810 1.00 62.22 304 PRO A O 1
ATOM 2498 N N . THR A 1 305 ? 8.678 0.378 -26.088 1.00 60.50 305 THR A N 1
ATOM 2499 C CA . THR A 1 305 ? 8.585 -1.077 -26.297 1.00 60.50 305 THR A CA 1
ATOM 2500 C C . THR A 1 305 ? 7.648 -1.737 -25.281 1.00 60.50 305 THR A C 1
ATOM 2502 O O . THR A 1 305 ? 6.812 -2.556 -25.666 1.00 60.50 305 THR A O 1
ATOM 2505 N N . ASP A 1 306 ? 7.734 -1.339 -24.010 1.00 62.06 306 ASP A N 1
ATOM 2506 C CA . ASP A 1 306 ? 6.874 -1.831 -22.928 1.00 62.06 306 ASP A CA 1
ATOM 2507 C C . ASP A 1 306 ? 5.453 -1.263 -23.068 1.00 62.06 306 ASP A C 1
ATOM 2509 O O . ASP A 1 306 ? 4.467 -1.976 -22.879 1.00 62.06 306 ASP A O 1
ATOM 2513 N N . ALA A 1 307 ? 5.329 -0.014 -23.525 1.00 64.38 307 ALA A N 1
ATOM 2514 C CA . ALA A 1 307 ? 4.048 0.626 -23.810 1.00 64.38 307 ALA A CA 1
ATOM 2515 C C . ALA A 1 307 ? 3.252 -0.091 -24.903 1.00 64.38 307 ALA A C 1
ATOM 2517 O O . ALA A 1 307 ? 2.051 -0.300 -24.750 1.00 64.38 307 ALA A O 1
ATOM 2518 N N . LYS A 1 308 ? 3.907 -0.537 -25.986 1.00 66.50 308 LYS A N 1
ATOM 2519 C CA . LYS A 1 308 ? 3.251 -1.335 -27.038 1.00 66.50 308 LYS A CA 1
ATOM 2520 C C . LYS A 1 308 ? 2.651 -2.626 -26.482 1.00 66.50 308 LYS A C 1
ATOM 2522 O O . LYS A 1 308 ? 1.568 -3.018 -26.909 1.00 66.50 308 LYS A O 1
ATOM 2527 N N . LEU A 1 309 ? 3.317 -3.260 -25.518 1.00 61.72 309 LEU A N 1
ATOM 2528 C CA . LEU A 1 309 ? 2.839 -4.481 -24.862 1.00 61.72 309 LEU A CA 1
ATOM 2529 C C . LEU A 1 309 ? 1.697 -4.206 -23.879 1.00 61.72 309 LEU A C 1
ATOM 2531 O O . LEU A 1 309 ? 0.760 -4.996 -23.788 1.00 61.72 309 LEU A O 1
ATOM 2535 N N . LEU A 1 310 ? 1.767 -3.082 -23.169 1.00 64.62 310 LEU A N 1
ATOM 2536 C CA . LEU A 1 310 ? 0.756 -2.664 -22.204 1.00 64.62 310 LEU A CA 1
ATOM 2537 C C . LEU A 1 310 ? -0.459 -1.998 -22.861 1.00 64.62 310 LEU A C 1
ATOM 2539 O O . LEU A 1 310 ? -1.521 -1.974 -22.251 1.00 64.62 310 LEU A O 1
ATOM 2543 N N . SER A 1 311 ? -0.347 -1.522 -24.104 1.00 66.62 311 SER A N 1
ATOM 2544 C CA . SER A 1 311 ? -1.401 -0.800 -24.833 1.00 66.62 311 SER A CA 1
ATOM 2545 C C . SER A 1 311 ? -2.745 -1.536 -24.840 1.00 66.62 311 SER A C 1
ATOM 2547 O O . SER A 1 311 ? -3.786 -0.912 -24.665 1.00 66.62 311 SER A O 1
ATOM 2549 N N . GLY A 1 312 ? -2.733 -2.868 -24.945 1.00 63.81 312 GLY A N 1
ATOM 2550 C CA . GLY A 1 312 ? -3.943 -3.688 -24.901 1.00 63.81 312 GLY A CA 1
ATOM 2551 C C . GLY A 1 312 ? -4.659 -3.678 -23.547 1.00 63.81 312 GLY A C 1
ATOM 2552 O O . GLY A 1 312 ? -5.870 -3.815 -23.537 1.00 63.81 312 GLY A O 1
ATOM 2553 N N . LEU A 1 313 ? -3.951 -3.494 -22.429 1.00 62.28 313 LEU A N 1
ATOM 2554 C CA . LEU A 1 313 ? -4.508 -3.420 -21.066 1.00 62.28 313 LEU A CA 1
ATOM 2555 C C . LEU A 1 313 ? -4.762 -1.972 -20.620 1.00 62.28 313 LEU A C 1
ATOM 2557 O O . LEU A 1 313 ? -5.751 -1.677 -19.951 1.00 62.28 313 LEU A O 1
ATOM 2561 N N . MET A 1 314 ? -3.881 -1.053 -21.017 1.00 64.62 314 MET A N 1
ATOM 2562 C CA . MET A 1 314 ? -3.932 0.358 -20.633 1.00 64.62 314 MET A CA 1
ATOM 2563 C C . MET A 1 314 ? -4.986 1.143 -21.423 1.00 64.62 314 MET A C 1
ATOM 2565 O O . MET A 1 314 ? -5.578 2.062 -20.872 1.00 64.62 314 MET A O 1
ATOM 2569 N N . ASN A 1 315 ? -5.279 0.746 -22.669 1.00 61.22 315 ASN A N 1
ATOM 2570 C CA . ASN A 1 315 ? -6.297 1.396 -23.506 1.00 61.22 315 ASN A CA 1
ATOM 2571 C C . ASN A 1 315 ? -7.677 0.722 -23.424 1.00 61.22 315 ASN A C 1
ATOM 2573 O O . ASN A 1 315 ? -8.618 1.162 -24.086 1.00 61.22 315 ASN A O 1
ATOM 2577 N N . GLN A 1 316 ? -7.820 -0.355 -22.644 1.00 59.22 316 GLN A N 1
ATOM 2578 C CA . GLN A 1 316 ? -9.132 -0.941 -22.384 1.00 59.22 316 GLN A CA 1
ATOM 2579 C C . GLN A 1 316 ? -9.944 0.000 -21.501 1.00 59.22 316 GLN A C 1
ATOM 2581 O O . GLN A 1 316 ? -9.493 0.412 -20.423 1.00 59.22 316 GLN A O 1
ATOM 2586 N N . LYS A 1 317 ? -11.160 0.319 -21.967 1.00 53.41 317 LYS A N 1
ATOM 2587 C CA . LYS A 1 317 ? -12.158 0.953 -21.112 1.00 53.41 317 LYS A CA 1
ATOM 2588 C C . LYS A 1 317 ? -12.408 0.037 -19.910 1.00 53.41 317 LYS A C 1
ATOM 2590 O O . LYS A 1 317 ? -12.519 -1.173 -20.107 1.00 53.41 317 LYS A O 1
ATOM 2595 N N . PRO A 1 318 ? -12.498 0.603 -18.699 1.00 52.94 318 PRO A N 1
ATOM 2596 C CA . PRO A 1 318 ? -12.829 -0.165 -17.508 1.00 52.94 318 PRO A CA 1
ATOM 2597 C C . PRO A 1 318 ? -14.132 -0.939 -17.738 1.00 52.94 318 PRO A C 1
ATOM 2599 O O . PRO A 1 318 ? -15.129 -0.352 -18.165 1.00 52.94 318 PRO A O 1
ATOM 2602 N N . ILE A 1 319 ? -14.126 -2.246 -17.476 1.00 51.25 319 ILE A N 1
ATOM 2603 C CA . ILE A 1 319 ? -15.351 -3.048 -17.500 1.00 51.25 319 ILE A CA 1
ATOM 2604 C C . ILE A 1 319 ? -16.091 -2.743 -16.198 1.00 51.25 319 ILE A C 1
ATOM 2606 O O . ILE A 1 319 ? -15.739 -3.262 -15.144 1.00 51.25 319 ILE A O 1
ATOM 2610 N N . VAL A 1 320 ? -17.080 -1.855 -16.264 1.00 46.69 320 VAL A N 1
ATOM 2611 C CA . VAL A 1 320 ? -17.998 -1.611 -15.147 1.00 46.69 320 VAL A CA 1
ATOM 2612 C C . VAL A 1 320 ? -19.060 -2.707 -15.213 1.00 46.69 320 VAL A C 1
ATOM 2614 O O . VAL A 1 320 ? -19.839 -2.730 -16.167 1.00 46.69 320 VAL A O 1
ATOM 2617 N N . GLN A 1 321 ? -19.016 -3.656 -14.274 1.00 43.62 321 GLN A N 1
ATOM 2618 C CA . GLN A 1 321 ? -20.057 -4.678 -14.104 1.00 43.62 321 GLN A CA 1
ATOM 2619 C C . GLN A 1 321 ? -21.190 -4.164 -13.228 1.00 43.62 321 GLN A C 1
ATOM 2621 O O . GLN A 1 321 ? -20.881 -3.479 -12.226 1.00 43.62 321 GLN A O 1
#

Radius of gyration: 19.2 Å; Cα contacts (8 Å, |Δi|>4): 351; chains: 1; bounding box: 46×43×52 Å

Mean predicted aligned error: 9.87 Å

pLDDT: mean 72.43, std 15.86, range [23.88, 96.19]